Protein AF-A0A8S2J9G4-F1 (afdb_monomer_lite)

Foldseek 3Di:
DDPPPDDDDDPDDDDDDDDPPPDPDDPPPLVVLLVVLLVQLLVCLQVDPDQSVVSNVVSVVVRDPVNVVVHPDSVVSNVSSVVSNVVNVCPPPPPDPVSDDDDPCPPVVVVVVVVVVCPPVVVVVVVVVVVVVVVVVVVVVVPDPDDDDDDDDDDPDDDVVVVVVVVVVVVVVVVVVVLVVQVVPDDLPDWDWHWDDDPPDTDIDTDDSVVPDDPPDDDD

Radius of gyration: 31.49 Å; chains: 1; bounding box: 64×78×90 Å

Sequence (220 aa):
MICIIGFAFTKNAKIHKFDAKHHNHAPEASKPEALKACIQMKELAQISNDQPAQIISNVIATTSREIQPCLPRKDALGQKIKTAKRVCDEGVEPKTLDDFTLPDAYSWHRLREIGRAHVGIFTMIKQIQKEQNEVEVEIEKSIPGEQVQRSARKTKTENPEFKMLLLIALIDQLSIFFGALTSNMCRPNELSVKYTCRSNNLSAKWCRPSDCWPSERDPH

Organism: NCBI:txid1234261

Structure (mmCIF, N/CA/C/O backbone):
data_AF-A0A8S2J9G4-F1
#
_entry.id   AF-A0A8S2J9G4-F1
#
loop_
_atom_site.group_PDB
_atom_site.id
_atom_site.type_symbol
_atom_site.label_atom_id
_atom_site.label_alt_id
_atom_site.label_comp_id
_atom_site.label_asym_id
_atom_site.label_entity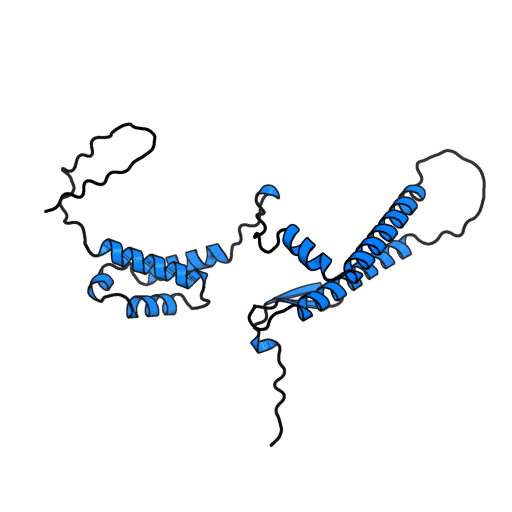_id
_atom_site.label_seq_id
_atom_site.pdbx_PDB_ins_code
_atom_site.Cartn_x
_atom_site.Cartn_y
_atom_site.Cartn_z
_atom_site.occupancy
_atom_site.B_iso_or_equiv
_atom_site.auth_seq_id
_atom_site.auth_comp_id
_atom_site.auth_asym_id
_atom_site.auth_atom_id
_atom_site.pdbx_PDB_model_num
ATOM 1 N N . MET A 1 1 ? 17.188 15.309 -33.942 1.00 37.62 1 MET A N 1
ATOM 2 C CA . MET A 1 1 ? 17.369 15.960 -32.628 1.00 37.62 1 MET A CA 1
ATOM 3 C C . MET A 1 1 ? 16.115 16.780 -32.368 1.00 37.62 1 MET A C 1
ATOM 5 O O . MET A 1 1 ? 15.986 17.886 -32.869 1.00 37.62 1 MET A O 1
ATOM 9 N N . ILE A 1 2 ? 15.115 16.147 -31.753 1.00 38.31 2 ILE A N 1
ATOM 10 C CA . ILE A 1 2 ? 13.803 16.746 -31.491 1.00 38.31 2 ILE A CA 1
ATOM 11 C C . ILE A 1 2 ? 13.910 17.437 -30.132 1.00 38.31 2 ILE A C 1
ATOM 13 O O . ILE A 1 2 ? 14.092 16.775 -29.113 1.00 38.31 2 ILE A O 1
ATOM 17 N N . CYS A 1 3 ? 13.867 18.770 -30.137 1.00 34.38 3 CYS A N 1
ATOM 18 C CA . CYS A 1 3 ? 13.762 19.577 -28.929 1.00 34.38 3 CYS A CA 1
ATOM 19 C C . CYS A 1 3 ? 12.395 19.320 -28.297 1.00 34.38 3 CYS A C 1
ATOM 21 O O . CYS A 1 3 ? 11.369 19.730 -28.837 1.00 34.38 3 CYS A O 1
ATOM 23 N N . ILE A 1 4 ? 12.377 18.640 -27.154 1.00 41.97 4 ILE A N 1
ATOM 24 C CA . ILE A 1 4 ? 11.171 18.537 -26.338 1.00 41.97 4 ILE A CA 1
ATOM 25 C C . ILE A 1 4 ? 10.944 19.918 -25.715 1.00 41.97 4 ILE A C 1
ATOM 27 O O . ILE A 1 4 ? 11.605 20.301 -24.752 1.00 41.97 4 ILE A O 1
ATOM 31 N N . ILE A 1 5 ? 10.024 20.684 -26.300 1.00 44.28 5 ILE A N 1
ATOM 32 C CA . ILE A 1 5 ? 9.467 21.894 -25.694 1.00 44.28 5 ILE A CA 1
ATOM 33 C C . ILE A 1 5 ? 8.532 21.417 -24.577 1.00 44.28 5 ILE A C 1
ATOM 35 O O . ILE A 1 5 ? 7.369 21.097 -24.813 1.00 44.28 5 ILE A O 1
ATOM 39 N N . GLY A 1 6 ? 9.057 21.290 -23.360 1.00 43.56 6 GLY A N 1
ATOM 40 C CA . GLY A 1 6 ? 8.251 20.967 -22.186 1.00 43.56 6 GLY A CA 1
ATOM 41 C C . GLY A 1 6 ? 7.381 22.160 -21.796 1.00 43.56 6 GLY A C 1
ATOM 42 O O . GLY A 1 6 ? 7.848 23.067 -21.114 1.00 43.56 6 GLY A O 1
ATOM 43 N N . PHE A 1 7 ? 6.119 22.174 -22.224 1.00 41.66 7 PHE A N 1
ATOM 44 C CA . PHE A 1 7 ? 5.125 23.122 -21.722 1.00 41.66 7 PHE A CA 1
ATOM 45 C C . PHE A 1 7 ? 4.685 22.705 -20.314 1.00 41.66 7 PHE A C 1
ATOM 47 O O . PHE A 1 7 ? 3.946 21.739 -20.147 1.00 41.66 7 PHE A O 1
ATOM 54 N N . ALA A 1 8 ? 5.107 23.454 -19.296 1.00 44.38 8 ALA A N 1
ATOM 55 C CA . ALA A 1 8 ? 4.513 23.391 -17.966 1.00 44.38 8 ALA A CA 1
ATOM 56 C C . ALA A 1 8 ? 3.468 24.511 -17.841 1.00 44.38 8 ALA A C 1
ATOM 58 O O . ALA A 1 8 ? 3.815 25.684 -17.714 1.00 44.38 8 ALA A O 1
ATOM 59 N N . PHE A 1 9 ? 2.181 24.158 -17.896 1.00 40.94 9 PHE A N 1
ATOM 60 C CA . PHE A 1 9 ? 1.093 25.089 -17.593 1.00 40.94 9 PHE A CA 1
ATOM 61 C C . PHE A 1 9 ? 0.956 25.232 -16.073 1.00 40.94 9 PHE A C 1
ATOM 63 O O . PHE A 1 9 ? 0.285 24.439 -15.416 1.00 40.94 9 PHE A O 1
ATOM 70 N N . THR A 1 10 ? 1.581 26.258 -15.500 1.00 44.78 10 THR A N 1
ATOM 71 C CA . THR A 1 10 ? 1.242 26.741 -14.158 1.00 44.78 10 THR A CA 1
ATOM 72 C C . THR A 1 10 ? 0.196 27.847 -14.297 1.00 44.78 10 THR A C 1
ATOM 74 O O . THR A 1 10 ? 0.340 28.766 -15.099 1.00 44.78 10 THR A O 1
ATOM 77 N N . LYS A 1 11 ? -0.904 27.757 -13.538 1.00 55.66 11 LYS A N 1
ATOM 78 C CA . LYS A 1 11 ? -2.081 28.645 -13.653 1.00 55.66 11 LYS A CA 1
ATOM 79 C C . LYS A 1 11 ? -1.842 30.123 -13.272 1.00 55.66 11 LYS A C 1
ATOM 81 O O . LYS A 1 11 ? -2.807 30.866 -13.192 1.00 55.66 11 LYS A O 1
ATOM 86 N N . ASN A 1 12 ? -0.603 30.580 -13.082 1.00 54.31 12 ASN A N 1
ATOM 87 C CA . ASN A 1 12 ? -0.284 31.988 -12.820 1.00 54.31 12 ASN A CA 1
ATOM 88 C C . ASN A 1 12 ? 0.971 32.399 -13.607 1.00 54.31 12 ASN A C 1
ATOM 90 O O . ASN A 1 12 ? 2.102 32.092 -13.233 1.00 54.31 12 ASN A O 1
ATOM 94 N N . ALA A 1 13 ? 0.742 33.056 -14.743 1.00 56.31 13 ALA A N 1
ATOM 95 C CA . ALA A 1 13 ? 1.723 33.314 -15.787 1.00 56.31 13 ALA A CA 1
ATOM 96 C C . ALA A 1 13 ? 2.764 34.387 -15.408 1.00 56.31 13 ALA A C 1
ATOM 98 O O . ALA A 1 13 ? 2.512 35.588 -15.486 1.00 56.31 13 ALA A O 1
ATOM 99 N N . LYS A 1 14 ? 3.989 33.938 -15.124 1.00 57.38 14 LYS A N 1
ATOM 100 C CA . LYS A 1 14 ? 5.223 34.643 -15.502 1.00 57.38 14 LYS A CA 1
ATOM 101 C C . LYS A 1 14 ? 6.040 33.686 -16.360 1.00 57.38 14 LYS A C 1
ATOM 103 O O . LYS A 1 14 ? 6.579 32.701 -15.865 1.00 57.38 14 LYS A O 1
ATOM 108 N N . ILE A 1 15 ? 6.084 33.953 -17.663 1.00 62.00 15 ILE A N 1
ATOM 109 C CA . ILE A 1 15 ? 6.829 33.147 -18.633 1.00 62.00 15 ILE A CA 1
ATOM 110 C C . ILE A 1 15 ? 8.321 33.405 -18.402 1.00 62.00 15 ILE A C 1
ATOM 112 O O . ILE A 1 15 ? 8.876 34.393 -18.882 1.00 62.00 15 ILE A O 1
ATOM 116 N N . HIS A 1 16 ? 8.974 32.528 -17.644 1.00 55.28 16 HIS A N 1
ATOM 117 C CA . HIS A 1 16 ? 10.430 32.482 -17.599 1.00 55.28 16 HIS A CA 1
ATOM 118 C C . HIS A 1 16 ? 10.933 31.866 -18.905 1.00 55.28 16 HIS A C 1
ATOM 120 O O . HIS A 1 16 ? 10.621 30.720 -19.226 1.00 55.28 16 HIS A O 1
ATOM 126 N N . LYS A 1 17 ? 11.706 32.638 -19.676 1.00 61.81 17 LYS A N 1
ATOM 127 C CA . LYS A 1 17 ? 12.425 32.119 -20.842 1.00 61.81 17 LYS A CA 1
ATOM 128 C C . LYS A 1 17 ? 13.430 31.075 -20.355 1.00 61.81 17 LYS A C 1
ATOM 130 O O . LYS A 1 17 ? 14.331 31.397 -19.586 1.00 61.81 17 LYS A O 1
ATOM 135 N N . PHE A 1 18 ? 13.237 29.832 -20.776 1.00 58.28 18 PHE A N 1
ATOM 136 C CA . PHE A 1 18 ? 14.128 28.722 -20.468 1.00 58.28 18 PHE A CA 1
ATOM 137 C C . PHE A 1 18 ? 15.354 28.791 -21.386 1.00 58.28 18 PHE A C 1
ATOM 139 O O . PHE A 1 18 ? 15.219 28.731 -22.609 1.00 58.28 18 PHE A O 1
ATOM 146 N N . ASP A 1 19 ? 16.542 28.963 -20.807 1.00 63.56 19 ASP A N 1
ATOM 147 C CA . ASP A 1 19 ? 17.794 29.078 -21.554 1.00 63.56 19 ASP A CA 1
ATOM 148 C C . ASP A 1 19 ? 18.375 27.678 -21.818 1.00 63.56 19 ASP A C 1
ATOM 150 O O . ASP A 1 19 ? 19.033 27.071 -20.975 1.00 63.56 19 ASP A O 1
ATOM 154 N N . ALA A 1 20 ? 18.089 27.129 -23.001 1.00 57.53 20 ALA A N 1
ATOM 155 C CA . ALA A 1 20 ? 18.446 25.761 -23.392 1.00 57.53 20 ALA A CA 1
ATOM 156 C C . ALA A 1 20 ? 19.947 25.554 -23.700 1.00 57.53 20 ALA A C 1
ATOM 158 O O . ALA A 1 20 ? 20.349 24.460 -24.095 1.00 57.53 20 ALA A O 1
ATOM 159 N N . LYS A 1 21 ? 20.795 26.578 -23.532 1.00 63.81 21 LYS A N 1
ATOM 160 C CA . LYS A 1 21 ? 22.216 26.539 -23.926 1.00 63.81 21 LYS A CA 1
ATOM 161 C C . LYS A 1 21 ? 23.119 25.641 -23.067 1.00 63.81 21 LYS A C 1
ATOM 163 O O . LYS A 1 21 ? 24.262 25.426 -23.449 1.00 63.81 21 LYS A O 1
ATOM 168 N N . HIS A 1 22 ? 22.636 25.099 -21.946 1.00 57.53 22 HIS A N 1
ATOM 169 C CA . HIS A 1 22 ? 23.477 24.391 -20.965 1.00 57.53 22 HIS A CA 1
ATOM 170 C C . HIS A 1 22 ? 23.213 22.880 -20.831 1.00 57.53 22 HIS A C 1
ATOM 172 O O . HIS A 1 22 ? 23.696 22.254 -19.887 1.00 57.53 22 HIS A O 1
ATOM 178 N N . HIS A 1 23 ? 22.494 22.250 -21.764 1.00 55.12 23 HIS A N 1
ATOM 179 C CA . HIS A 1 23 ? 22.235 20.806 -21.706 1.00 55.12 23 HIS A CA 1
ATOM 180 C C . HIS A 1 23 ? 22.870 20.079 -22.894 1.00 55.12 23 HIS A C 1
ATOM 182 O O . HIS A 1 23 ? 22.234 19.839 -23.913 1.00 55.12 23 HIS A O 1
ATOM 188 N N . ASN A 1 24 ? 24.147 19.717 -22.747 1.00 65.75 24 ASN A N 1
ATOM 189 C CA . ASN A 1 24 ? 24.946 19.042 -23.778 1.00 65.75 24 ASN A CA 1
ATOM 190 C C . ASN A 1 24 ? 24.877 17.502 -23.692 1.00 65.75 24 ASN A C 1
ATOM 192 O O . ASN A 1 24 ? 25.824 16.804 -24.050 1.00 65.75 24 ASN A O 1
ATOM 196 N N . HIS A 1 25 ? 23.768 16.958 -23.188 1.00 63.53 25 HIS A N 1
ATOM 197 C CA . HIS A 1 25 ? 23.566 15.514 -23.089 1.00 63.53 25 HIS A CA 1
ATOM 198 C C . HIS A 1 25 ? 22.242 15.129 -23.742 1.00 63.53 25 HIS A C 1
ATOM 200 O O . HIS A 1 25 ? 21.215 15.770 -23.518 1.00 63.53 25 HIS A O 1
ATOM 206 N N . ALA A 1 26 ? 22.281 14.085 -24.572 1.00 67.31 26 ALA A N 1
ATOM 207 C CA . ALA A 1 26 ? 21.089 13.529 -25.190 1.00 67.31 26 ALA A CA 1
ATOM 208 C C . ALA A 1 26 ? 20.097 13.074 -24.101 1.00 67.31 26 ALA A C 1
ATOM 210 O O . ALA A 1 26 ? 20.530 12.548 -23.071 1.00 67.31 26 ALA A O 1
ATOM 211 N N . PRO A 1 27 ? 18.780 13.263 -24.301 1.00 70.50 27 PRO A N 1
ATOM 212 C CA . PRO A 1 27 ? 17.784 12.734 -23.383 1.00 70.50 27 PRO A CA 1
ATOM 213 C C . PRO A 1 27 ? 17.953 11.215 -23.295 1.00 70.50 27 PRO A C 1
ATOM 215 O O . PRO A 1 27 ? 17.843 10.508 -24.293 1.00 70.50 27 PRO A O 1
ATOM 218 N N . GLU A 1 28 ? 18.265 10.721 -22.098 1.00 81.69 28 GLU A N 1
ATOM 219 C CA . GLU A 1 28 ? 18.376 9.288 -21.834 1.00 81.69 28 GLU A CA 1
ATOM 220 C C . GLU A 1 28 ? 16.997 8.648 -22.016 1.00 81.69 28 GLU A C 1
ATOM 222 O O . GLU A 1 28 ? 16.124 8.773 -21.153 1.00 81.69 28 GLU A O 1
ATOM 227 N N . ALA A 1 29 ? 16.806 7.983 -23.156 1.00 85.56 29 ALA A N 1
ATOM 228 C CA . ALA A 1 29 ? 15.542 7.368 -23.549 1.00 85.56 29 ALA A CA 1
ATOM 229 C C . ALA A 1 29 ? 15.030 6.326 -22.540 1.00 85.56 29 ALA A C 1
ATOM 231 O O . ALA A 1 29 ? 13.834 6.098 -22.496 1.00 85.56 29 ALA A O 1
ATOM 232 N N . SER A 1 30 ? 15.917 5.768 -21.708 1.00 89.94 30 SER A N 1
ATOM 233 C CA . SER A 1 30 ? 15.647 4.726 -20.709 1.00 89.94 30 SER A CA 1
ATOM 234 C C . SER A 1 30 ? 15.146 5.235 -19.347 1.00 89.94 30 SER A C 1
ATOM 236 O O . SER A 1 30 ? 14.711 4.449 -18.497 1.00 89.94 30 SER A O 1
ATOM 238 N N . LYS A 1 31 ? 15.228 6.549 -19.085 1.00 90.06 31 LYS A N 1
ATOM 239 C CA . LYS A 1 31 ? 14.760 7.158 -17.825 1.00 90.06 31 LYS A CA 1
ATOM 240 C C . LYS A 1 31 ? 13.275 6.908 -17.522 1.00 90.06 31 LYS A C 1
ATOM 242 O O . LYS A 1 31 ? 12.983 6.558 -16.373 1.00 90.06 31 LYS A O 1
ATOM 247 N N . PRO A 1 32 ? 12.324 7.095 -18.462 1.00 93.25 32 PRO A N 1
ATOM 248 C CA . PRO A 1 32 ? 10.911 6.873 -18.171 1.00 93.25 32 PRO A CA 1
ATOM 249 C C . PRO A 1 32 ? 10.611 5.412 -17.821 1.00 93.25 32 PRO A C 1
ATOM 251 O O . PRO A 1 32 ? 9.846 5.172 -16.883 1.00 93.25 32 PRO A O 1
ATOM 254 N N . GLU A 1 33 ? 11.229 4.430 -18.485 1.00 94.88 33 GLU A N 1
ATOM 255 C CA . GLU A 1 33 ? 10.986 3.031 -18.128 1.00 94.88 33 GLU A CA 1
ATOM 256 C C . GLU A 1 33 ? 11.645 2.642 -16.798 1.00 94.88 33 GLU A C 1
ATOM 258 O O . GLU A 1 33 ? 11.036 1.918 -16.007 1.00 94.88 33 GLU A O 1
ATOM 263 N N . ALA A 1 34 ? 12.837 3.167 -16.489 1.00 95.69 34 ALA A N 1
ATOM 264 C CA . ALA A 1 34 ? 13.468 2.965 -15.181 1.00 95.69 34 ALA A CA 1
ATOM 265 C C . ALA A 1 34 ? 12.602 3.530 -14.039 1.00 95.69 34 ALA A C 1
ATOM 267 O O . ALA A 1 34 ? 12.459 2.910 -12.977 1.00 95.69 34 ALA A O 1
ATOM 268 N N . LEU A 1 35 ? 11.976 4.691 -14.263 1.00 95.69 35 LEU A N 1
ATOM 269 C CA . LEU A 1 35 ? 11.026 5.277 -13.323 1.00 95.69 35 LEU A CA 1
ATOM 270 C C . LEU A 1 35 ? 9.770 4.410 -13.178 1.00 95.69 35 LEU A C 1
ATOM 272 O O . LEU A 1 35 ? 9.335 4.169 -12.051 1.00 95.69 35 LEU A O 1
ATOM 276 N N . LYS A 1 36 ? 9.223 3.898 -14.287 1.00 97.06 36 LYS A N 1
ATOM 277 C CA . LYS A 1 36 ? 8.068 2.988 -14.277 1.00 97.06 36 LYS A CA 1
ATOM 278 C C . LYS A 1 36 ? 8.347 1.733 -13.444 1.00 97.06 36 LYS A C 1
ATOM 280 O O . LYS A 1 36 ? 7.527 1.379 -12.601 1.00 97.06 36 LYS A O 1
ATOM 285 N N . ALA A 1 37 ? 9.523 1.124 -13.593 1.00 97.81 37 ALA A N 1
ATOM 286 C CA . ALA A 1 37 ? 9.937 -0.016 -12.772 1.00 97.81 37 ALA A CA 1
ATOM 287 C C . ALA A 1 37 ? 10.035 0.350 -11.276 1.00 97.81 37 ALA A C 1
ATOM 289 O O . ALA A 1 37 ? 9.589 -0.408 -10.415 1.00 97.81 37 ALA A O 1
ATOM 290 N N . CYS A 1 38 ? 10.554 1.539 -10.943 1.00 97.31 38 CYS A N 1
ATOM 291 C CA . CYS A 1 38 ? 10.592 2.016 -9.556 1.00 97.31 38 CYS A CA 1
ATOM 292 C C . CYS A 1 38 ? 9.191 2.229 -8.959 1.00 97.31 38 CYS A C 1
ATOM 294 O O . CYS A 1 38 ? 9.001 1.985 -7.767 1.00 97.31 38 CYS A O 1
ATOM 296 N N . ILE A 1 39 ? 8.231 2.711 -9.754 1.00 97.12 39 ILE A N 1
ATOM 297 C CA . ILE A 1 39 ? 6.834 2.884 -9.328 1.00 97.12 39 ILE A CA 1
ATOM 298 C C . ILE A 1 39 ? 6.204 1.515 -9.060 1.00 97.12 39 ILE A C 1
ATOM 300 O O . ILE A 1 39 ? 5.679 1.305 -7.971 1.00 97.12 39 ILE A O 1
ATOM 304 N N . GLN A 1 40 ? 6.378 0.555 -9.972 1.00 97.75 40 GLN A N 1
ATOM 305 C CA . GLN A 1 40 ? 5.880 -0.814 -9.793 1.00 97.75 40 GLN A CA 1
ATOM 306 C C . GLN A 1 40 ? 6.433 -1.479 -8.526 1.00 97.75 40 GLN A C 1
ATOM 308 O O . GLN A 1 40 ? 5.687 -2.115 -7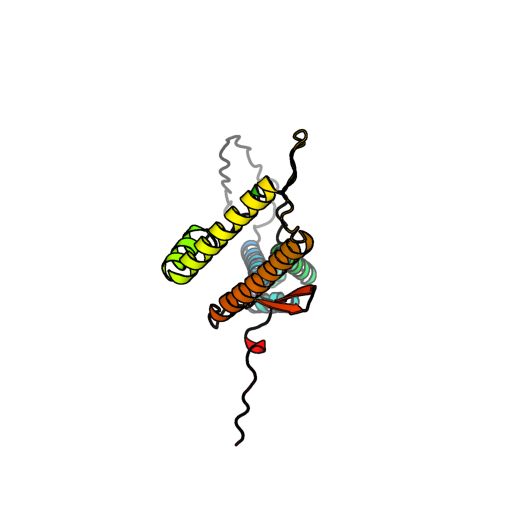.788 1.00 97.75 40 GLN A O 1
ATOM 313 N N . MET A 1 41 ? 7.722 -1.293 -8.212 1.00 97.94 41 MET A N 1
ATOM 314 C CA . MET A 1 41 ? 8.294 -1.798 -6.954 1.00 97.94 41 MET A CA 1
ATOM 315 C C . MET A 1 41 ? 7.603 -1.209 -5.716 1.00 97.94 41 MET A C 1
ATOM 317 O O . MET A 1 41 ? 7.447 -1.914 -4.722 1.00 97.94 41 MET A O 1
ATOM 321 N N . LYS A 1 42 ? 7.199 0.069 -5.752 1.00 96.94 42 LYS A N 1
ATOM 322 C CA . LYS A 1 42 ? 6.475 0.711 -4.643 1.00 96.94 42 LYS A CA 1
ATOM 323 C C . LYS A 1 42 ? 5.046 0.195 -4.530 1.00 96.94 42 LYS A C 1
ATOM 325 O O . LYS A 1 42 ? 4.621 -0.108 -3.424 1.00 96.94 42 LYS A O 1
ATOM 330 N N . GLU A 1 43 ? 4.340 0.064 -5.647 1.00 96.00 43 GLU A N 1
ATOM 331 C CA . GLU A 1 43 ? 2.976 -0.479 -5.676 1.00 96.00 43 GLU A CA 1
ATOM 332 C C . GLU A 1 43 ? 2.952 -1.909 -5.124 1.00 96.00 43 GLU A C 1
ATOM 334 O O . GLU A 1 43 ? 2.189 -2.206 -4.207 1.00 96.00 43 GLU A O 1
ATOM 339 N N . LEU A 1 44 ? 3.869 -2.768 -5.589 1.00 96.50 44 LEU A N 1
ATOM 340 C CA . LEU A 1 44 ? 4.032 -4.125 -5.061 1.00 96.50 44 LEU A CA 1
ATOM 341 C C . LEU A 1 44 ? 4.360 -4.128 -3.566 1.00 96.50 44 LEU A C 1
ATOM 343 O O . LEU A 1 44 ? 3.872 -4.986 -2.837 1.00 96.50 44 LEU A O 1
ATOM 347 N N . ALA A 1 45 ? 5.166 -3.180 -3.089 1.00 96.06 45 ALA A N 1
ATOM 348 C CA . ALA A 1 45 ? 5.499 -3.074 -1.673 1.00 96.06 45 ALA A CA 1
ATOM 349 C C . ALA A 1 45 ? 4.289 -2.744 -0.792 1.00 96.06 45 ALA A C 1
ATOM 351 O O . ALA A 1 45 ? 4.239 -3.206 0.343 1.00 96.06 45 ALA A O 1
ATOM 352 N N . GLN A 1 46 ? 3.339 -1.961 -1.303 1.00 93.81 46 GLN A N 1
ATOM 353 C CA . GLN A 1 46 ? 2.133 -1.575 -0.566 1.00 93.81 46 GLN A CA 1
ATOM 354 C C . GLN A 1 46 ? 1.108 -2.709 -0.489 1.00 93.81 46 GLN A C 1
ATOM 356 O O . GLN A 1 46 ? 0.399 -2.824 0.504 1.00 93.81 46 GLN A O 1
ATOM 361 N N . ILE A 1 47 ? 1.030 -3.550 -1.525 1.00 92.75 47 ILE A N 1
ATOM 362 C CA . ILE A 1 47 ? 0.034 -4.631 -1.594 1.00 92.75 47 ILE A CA 1
ATOM 363 C C . ILE A 1 47 ? 0.558 -5.983 -1.097 1.00 92.75 47 ILE A C 1
ATOM 365 O O . ILE A 1 47 ? -0.226 -6.818 -0.652 1.00 92.75 47 ILE A O 1
ATOM 369 N N . SER A 1 48 ? 1.867 -6.235 -1.200 1.00 94.44 48 SER A N 1
ATOM 370 C CA . SER A 1 48 ? 2.464 -7.538 -0.890 1.00 94.44 48 SER A CA 1
ATOM 371 C C . SER A 1 48 ? 3.234 -7.532 0.430 1.00 94.44 48 SER A C 1
ATOM 373 O O . SER A 1 48 ? 3.879 -6.560 0.828 1.00 94.44 48 SER A O 1
ATOM 375 N N . ASN A 1 49 ? 3.242 -8.689 1.090 1.00 93.12 49 ASN A N 1
ATOM 376 C CA . ASN A 1 49 ? 4.053 -8.925 2.283 1.00 93.12 49 ASN A CA 1
ATOM 377 C C . ASN A 1 49 ? 5.478 -9.406 1.965 1.00 93.12 49 ASN A C 1
ATOM 379 O O . ASN A 1 49 ? 6.227 -9.748 2.881 1.00 93.12 49 ASN A O 1
ATOM 383 N N . ASP A 1 50 ? 5.875 -9.390 0.695 1.00 97.00 50 ASP A N 1
ATOM 384 C CA . ASP A 1 50 ? 7.166 -9.899 0.248 1.00 97.00 50 ASP A CA 1
ATOM 385 C C . ASP A 1 50 ? 8.333 -9.077 0.810 1.00 97.00 50 ASP A C 1
ATOM 387 O O . ASP A 1 50 ? 8.221 -7.883 1.142 1.00 97.00 50 ASP A O 1
ATOM 391 N N . GLN A 1 51 ? 9.490 -9.733 0.925 1.00 96.69 51 GLN A N 1
ATOM 392 C CA . GLN A 1 51 ? 10.723 -9.064 1.325 1.00 96.69 51 GLN A CA 1
ATOM 393 C C . GLN A 1 51 ? 11.210 -8.140 0.197 1.00 96.69 51 GLN A C 1
ATOM 395 O O . GLN A 1 51 ? 11.090 -8.496 -0.976 1.00 96.69 51 GLN A O 1
ATOM 400 N N . PRO A 1 52 ? 11.852 -6.992 0.500 1.00 97.88 52 PRO A N 1
ATOM 401 C CA . PRO A 1 52 ? 12.319 -6.063 -0.532 1.00 97.88 52 PRO A CA 1
ATOM 402 C C . PRO A 1 52 ? 13.192 -6.720 -1.609 1.00 97.88 52 PRO A C 1
ATOM 404 O O . PRO A 1 52 ? 13.086 -6.378 -2.781 1.00 97.88 52 PRO A O 1
ATOM 407 N N . ALA A 1 53 ? 14.017 -7.702 -1.231 1.00 97.88 53 ALA A N 1
ATOM 408 C CA . ALA A 1 53 ? 14.840 -8.456 -2.174 1.00 97.88 53 ALA A CA 1
ATOM 409 C C . ALA A 1 53 ? 14.007 -9.262 -3.191 1.00 97.88 53 ALA A C 1
ATOM 411 O O . ALA A 1 53 ? 14.378 -9.312 -4.363 1.00 97.88 53 ALA A O 1
ATOM 412 N N . GLN A 1 54 ? 12.880 -9.846 -2.766 1.00 98.06 54 GLN A N 1
ATOM 413 C CA . GLN A 1 54 ? 11.967 -10.596 -3.637 1.00 98.06 54 GLN A CA 1
ATOM 414 C C . GLN A 1 54 ? 11.251 -9.655 -4.608 1.00 98.06 54 GLN A C 1
ATOM 416 O O . GLN A 1 54 ? 11.264 -9.905 -5.808 1.00 98.06 54 GLN A O 1
ATOM 421 N N . ILE A 1 55 ? 10.735 -8.523 -4.117 1.00 98.31 55 ILE A N 1
ATOM 422 C CA . ILE A 1 55 ? 10.083 -7.502 -4.955 1.00 98.31 55 ILE A CA 1
ATOM 423 C C . ILE A 1 55 ? 11.052 -6.984 -6.028 1.00 98.31 55 ILE A C 1
ATOM 425 O O . ILE A 1 55 ? 10.705 -6.930 -7.208 1.00 98.31 55 ILE A O 1
ATOM 429 N N . ILE A 1 56 ? 12.292 -6.658 -5.640 1.00 98.25 56 ILE A N 1
ATOM 430 C CA . ILE A 1 56 ? 13.337 -6.220 -6.578 1.00 98.25 56 ILE A CA 1
ATOM 431 C C . ILE A 1 56 ? 13.621 -7.311 -7.613 1.00 98.25 56 ILE A C 1
ATOM 433 O O . ILE A 1 56 ? 13.691 -7.012 -8.802 1.00 98.25 56 ILE A O 1
ATOM 437 N N . SER A 1 57 ? 13.781 -8.563 -7.177 1.00 98.06 57 SER A N 1
ATOM 438 C CA . SER A 1 57 ? 14.056 -9.688 -8.074 1.00 98.06 57 SER A CA 1
ATOM 439 C C . SER A 1 57 ? 12.930 -9.894 -9.089 1.00 98.06 57 SER A C 1
ATOM 441 O O . SER A 1 57 ? 13.208 -10.043 -10.277 1.00 98.06 57 SER A O 1
ATOM 443 N N . ASN A 1 58 ? 11.675 -9.840 -8.640 1.00 98.00 58 ASN A N 1
ATOM 444 C CA . ASN A 1 58 ? 10.499 -10.026 -9.486 1.00 98.00 58 ASN A CA 1
ATOM 445 C C . ASN A 1 58 ? 10.397 -8.925 -10.547 1.00 98.00 58 ASN A C 1
ATOM 447 O O . ASN A 1 58 ? 10.274 -9.227 -11.732 1.00 98.00 58 ASN A O 1
ATOM 451 N N . VAL A 1 59 ? 10.529 -7.655 -10.149 1.00 98.06 59 VAL A N 1
ATOM 452 C CA . VAL A 1 59 ? 10.445 -6.535 -11.099 1.00 98.06 59 VAL A CA 1
ATOM 453 C C . VAL A 1 59 ? 11.635 -6.523 -12.060 1.00 98.06 59 VAL A C 1
ATOM 455 O O . VAL A 1 59 ? 11.452 -6.264 -13.248 1.00 98.06 59 VAL A O 1
ATOM 458 N N . ILE A 1 60 ? 12.852 -6.837 -11.601 1.00 97.44 60 ILE A N 1
ATOM 459 C CA . ILE A 1 60 ? 14.025 -6.934 -12.489 1.00 97.44 60 ILE A CA 1
ATOM 460 C C . ILE A 1 60 ? 13.847 -8.064 -13.510 1.00 97.44 60 ILE A C 1
ATOM 462 O O . ILE A 1 60 ? 14.206 -7.874 -14.671 1.00 97.44 60 ILE A O 1
ATOM 466 N N . ALA A 1 61 ? 13.269 -9.203 -13.114 1.00 97.56 61 ALA A N 1
ATOM 467 C CA . ALA A 1 61 ? 13.012 -10.325 -14.018 1.00 97.56 61 ALA A CA 1
ATOM 468 C C . ALA A 1 61 ? 12.033 -9.965 -15.149 1.00 97.56 61 ALA A C 1
ATOM 470 O O . ALA A 1 61 ? 12.167 -10.483 -16.256 1.00 97.56 61 ALA A O 1
ATOM 471 N N . THR A 1 62 ? 11.087 -9.055 -14.898 1.00 97.25 62 THR A N 1
ATOM 472 C CA . THR A 1 62 ? 10.123 -8.576 -15.904 1.00 97.25 62 THR A CA 1
ATOM 473 C C . THR A 1 62 ? 10.574 -7.310 -16.640 1.00 97.25 62 THR A C 1
ATOM 475 O O . THR A 1 62 ? 9.967 -6.932 -17.639 1.00 97.25 62 THR A O 1
ATOM 478 N N . THR A 1 63 ? 11.613 -6.624 -16.158 1.00 96.50 63 THR A N 1
ATOM 479 C CA . THR A 1 63 ? 12.125 -5.383 -16.760 1.00 96.50 63 THR A CA 1
ATOM 480 C C . THR A 1 63 ? 13.094 -5.698 -17.903 1.00 96.50 63 THR A C 1
ATOM 482 O O . THR A 1 63 ? 13.974 -6.549 -17.758 1.00 96.50 63 THR A O 1
ATOM 485 N N . SER A 1 64 ? 12.983 -4.978 -19.030 1.00 96.50 64 SER A N 1
ATOM 486 C CA . SER A 1 64 ? 13.890 -5.149 -20.180 1.00 96.50 64 SER A CA 1
ATOM 487 C C . SER A 1 64 ? 15.360 -4.988 -19.776 1.00 96.50 64 SER A C 1
ATOM 489 O O . SER A 1 64 ? 15.713 -4.089 -19.008 1.00 96.50 64 SER A O 1
ATOM 491 N N . ARG A 1 65 ? 16.231 -5.841 -20.335 1.00 96.00 65 ARG A N 1
ATOM 492 C CA . ARG A 1 65 ? 17.679 -5.858 -20.054 1.00 96.00 65 ARG A CA 1
ATOM 493 C C . ARG A 1 65 ? 18.362 -4.522 -20.352 1.00 96.00 65 ARG A C 1
ATOM 495 O O . ARG A 1 65 ? 19.333 -4.189 -19.686 1.00 96.00 65 ARG A O 1
ATOM 502 N N . GLU A 1 66 ? 17.832 -3.753 -21.296 1.00 95.56 66 GLU A N 1
ATOM 503 C CA . GLU A 1 66 ? 18.363 -2.444 -21.701 1.00 95.56 66 GLU A CA 1
ATOM 504 C C . GLU A 1 66 ? 18.192 -1.368 -20.618 1.00 95.56 66 GLU A C 1
ATOM 506 O O . GLU A 1 66 ? 18.976 -0.427 -20.545 1.00 95.56 66 GLU A O 1
ATOM 511 N N . ILE A 1 67 ? 17.197 -1.528 -19.741 1.00 95.31 67 ILE A N 1
ATOM 512 C CA . ILE A 1 67 ? 16.862 -0.557 -18.690 1.00 95.31 67 ILE A CA 1
ATOM 513 C C . ILE A 1 67 ? 17.585 -0.890 -17.381 1.00 95.31 67 ILE A C 1
ATOM 515 O O . ILE A 1 67 ? 17.814 -0.008 -16.556 1.00 95.31 67 ILE A O 1
ATOM 519 N N . GLN A 1 68 ? 17.963 -2.155 -17.167 1.00 94.31 68 GLN A N 1
ATOM 520 C CA . GLN A 1 68 ? 18.574 -2.606 -15.912 1.00 94.31 68 GLN A CA 1
ATOM 521 C C . GLN A 1 68 ? 19.821 -1.798 -15.496 1.00 94.31 68 GLN A C 1
ATOM 523 O O . GLN A 1 68 ? 19.926 -1.490 -14.308 1.00 94.31 68 GLN A O 1
ATOM 528 N N . PRO A 1 69 ? 20.724 -1.378 -16.411 1.00 96.06 69 PRO A N 1
ATOM 529 C CA . PRO A 1 69 ? 21.851 -0.507 -16.064 1.00 96.06 69 PRO A CA 1
ATOM 530 C C . PRO A 1 69 ? 21.437 0.891 -15.583 1.00 96.06 69 PRO A C 1
ATOM 532 O O . PRO A 1 69 ? 22.200 1.551 -14.883 1.00 96.06 69 PRO A O 1
ATOM 535 N N . CYS A 1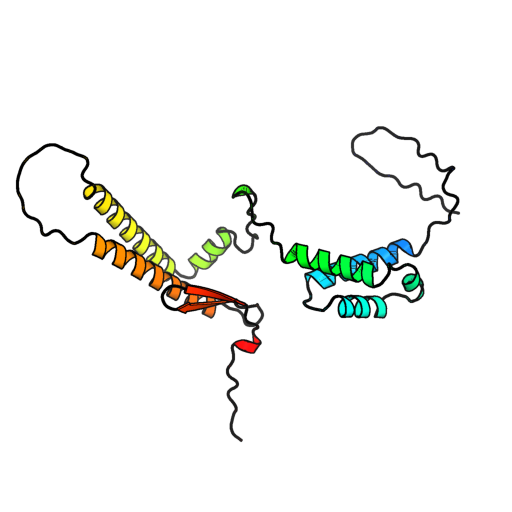 70 ? 20.240 1.347 -15.956 1.00 95.25 70 CYS A N 1
ATOM 536 C CA . CYS A 1 70 ? 19.692 2.653 -15.590 1.00 95.25 70 CYS A CA 1
ATOM 537 C C . CYS A 1 70 ? 18.921 2.621 -14.262 1.00 95.25 70 CYS A C 1
ATOM 539 O O . CYS A 1 70 ? 18.511 3.671 -13.761 1.00 95.25 70 CYS A O 1
ATOM 541 N N . LEU A 1 71 ? 18.706 1.436 -13.678 1.00 96.00 71 LEU A N 1
ATOM 542 C CA . LEU A 1 71 ? 18.076 1.319 -12.370 1.00 96.00 71 LEU A CA 1
ATOM 543 C C . LEU A 1 71 ? 19.037 1.764 -11.255 1.00 96.00 71 LEU A C 1
ATOM 545 O O . LEU A 1 71 ? 20.246 1.534 -11.331 1.00 96.00 71 LEU A O 1
ATOM 549 N N . PRO A 1 72 ? 18.513 2.355 -10.166 1.00 96.12 72 PRO A N 1
ATOM 550 C CA . PRO A 1 72 ? 19.300 2.585 -8.964 1.00 96.12 72 PRO A CA 1
ATOM 551 C C . PRO A 1 72 ? 19.891 1.279 -8.423 1.00 96.12 72 PRO A C 1
ATOM 553 O O . PRO A 1 72 ? 19.368 0.186 -8.650 1.00 96.12 72 PRO A O 1
ATOM 556 N N . ARG A 1 73 ? 20.955 1.399 -7.627 1.00 97.38 73 ARG A N 1
ATOM 557 C CA . ARG A 1 73 ? 21.556 0.245 -6.952 1.00 97.38 73 ARG A CA 1
ATOM 558 C C . ARG A 1 73 ? 20.530 -0.483 -6.066 1.00 97.38 73 ARG A C 1
ATOM 560 O O . ARG A 1 73 ? 19.594 0.120 -5.533 1.00 97.38 73 ARG A O 1
ATOM 567 N N . LYS A 1 74 ? 20.709 -1.801 -5.916 1.00 96.38 74 LYS A N 1
ATOM 568 C CA . LYS A 1 74 ? 19.764 -2.693 -5.213 1.00 96.38 74 LYS A CA 1
ATOM 569 C C . LYS A 1 74 ? 19.497 -2.268 -3.763 1.00 96.38 74 LYS A C 1
ATOM 571 O O . LYS A 1 74 ? 18.375 -2.395 -3.286 1.00 96.38 74 LYS A O 1
ATOM 576 N N . ASP A 1 75 ? 20.502 -1.741 -3.075 1.00 96.56 75 ASP A N 1
ATOM 577 C CA . ASP A 1 75 ? 20.407 -1.175 -1.726 1.00 96.56 75 ASP A CA 1
ATOM 578 C C . ASP A 1 75 ? 19.507 0.071 -1.680 1.00 96.56 75 ASP A C 1
ATOM 580 O O . ASP A 1 75 ? 18.603 0.150 -0.843 1.00 96.56 75 ASP A O 1
ATOM 584 N N . ALA A 1 76 ? 19.682 1.000 -2.623 1.00 96.88 76 ALA A N 1
ATOM 585 C CA . ALA A 1 76 ? 18.846 2.194 -2.745 1.00 96.88 76 ALA A CA 1
ATOM 586 C C . ALA A 1 76 ? 17.384 1.840 -3.069 1.00 96.88 76 ALA A C 1
ATOM 588 O O . ALA A 1 76 ? 16.458 2.425 -2.501 1.00 96.88 76 ALA A O 1
ATOM 589 N N . LEU A 1 77 ? 17.164 0.854 -3.944 1.00 97.44 77 LEU A N 1
ATOM 590 C CA . LEU A 1 77 ? 15.829 0.313 -4.219 1.00 97.44 77 LEU A CA 1
ATOM 591 C C . LEU A 1 77 ? 15.214 -0.331 -2.973 1.00 97.44 77 LEU A C 1
ATOM 593 O O . LEU A 1 77 ? 14.060 -0.056 -2.644 1.00 97.44 77 LEU A O 1
ATOM 597 N N . GLY A 1 78 ? 15.998 -1.121 -2.236 1.00 97.50 78 GLY A N 1
ATOM 598 C CA . GLY A 1 78 ? 15.559 -1.753 -0.995 1.00 97.50 78 GLY A CA 1
ATOM 599 C C . GLY A 1 78 ? 15.116 -0.734 0.053 1.00 97.50 78 GLY A C 1
ATOM 600 O O . GLY A 1 78 ? 14.092 -0.940 0.703 1.00 97.50 78 GLY A O 1
ATOM 601 N N . GLN A 1 79 ? 15.831 0.388 0.181 1.00 96.81 79 GLN A N 1
ATOM 602 C CA . GLN A 1 79 ? 15.420 1.480 1.068 1.00 96.81 79 GLN A CA 1
ATOM 603 C C . GLN A 1 79 ? 14.121 2.143 0.606 1.00 96.81 79 GLN A C 1
ATOM 605 O O . GLN A 1 79 ? 13.213 2.304 1.416 1.00 96.81 79 GLN A O 1
ATOM 610 N N . LYS A 1 80 ? 13.970 2.443 -0.693 1.00 96.19 80 LYS A N 1
ATOM 611 C CA . LYS A 1 80 ? 12.717 3.008 -1.233 1.00 96.19 80 LYS A CA 1
ATOM 612 C C . LYS A 1 80 ? 11.507 2.112 -0.962 1.00 96.19 80 LYS A C 1
ATOM 614 O O . LYS A 1 80 ? 10.447 2.623 -0.611 1.00 96.19 80 LYS A O 1
ATOM 619 N N . ILE A 1 81 ? 11.672 0.798 -1.108 1.00 96.75 81 ILE A N 1
ATOM 620 C CA . ILE A 1 81 ? 10.631 -0.192 -0.809 1.00 96.75 81 ILE A CA 1
ATOM 621 C C . ILE A 1 81 ? 10.312 -0.193 0.687 1.00 96.75 81 ILE A C 1
ATOM 623 O O . ILE A 1 81 ? 9.149 -0.075 1.052 1.00 96.75 81 ILE A O 1
ATOM 627 N N . LYS A 1 82 ? 11.324 -0.255 1.564 1.00 95.25 82 LYS A N 1
ATOM 628 C CA . LYS A 1 82 ? 11.118 -0.199 3.023 1.00 95.25 82 LYS A CA 1
ATOM 629 C C . LYS A 1 82 ? 10.373 1.067 3.447 1.00 95.25 82 LYS A C 1
ATOM 631 O O . LYS A 1 82 ? 9.457 0.974 4.256 1.00 95.25 82 LYS A O 1
ATOM 636 N N . THR A 1 83 ? 10.728 2.225 2.888 1.00 93.69 83 THR A N 1
ATOM 637 C CA . THR A 1 83 ? 10.003 3.480 3.126 1.00 93.69 83 THR A CA 1
ATOM 638 C C . THR A 1 83 ? 8.556 3.385 2.652 1.00 93.69 83 THR A C 1
ATOM 640 O O . THR A 1 83 ? 7.662 3.770 3.392 1.00 93.69 83 THR A O 1
ATOM 643 N N . ALA A 1 84 ? 8.306 2.838 1.458 1.00 91.69 84 ALA A N 1
ATOM 644 C CA . ALA A 1 84 ? 6.949 2.683 0.936 1.00 91.69 84 ALA A CA 1
ATOM 645 C C . ALA A 1 84 ? 6.076 1.761 1.805 1.00 91.69 84 ALA A C 1
ATOM 647 O O . ALA A 1 84 ? 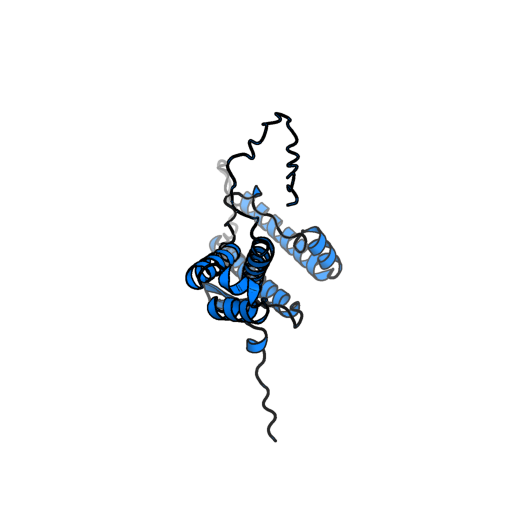4.907 2.074 1.998 1.00 91.69 84 ALA A O 1
ATOM 648 N N . LYS A 1 85 ? 6.644 0.684 2.372 1.00 90.38 85 LYS A N 1
ATOM 649 C CA . LYS A 1 85 ? 5.932 -0.196 3.318 1.00 90.38 85 LYS A CA 1
ATOM 650 C C . LYS A 1 85 ? 5.564 0.540 4.608 1.00 90.38 85 LYS A C 1
ATOM 652 O O . LYS A 1 85 ? 4.422 0.476 5.040 1.00 90.38 85 LYS A O 1
ATOM 657 N N . ARG A 1 86 ? 6.497 1.323 5.165 1.00 84.50 86 ARG A N 1
ATOM 658 C CA . ARG A 1 86 ? 6.248 2.106 6.389 1.00 84.50 86 ARG A CA 1
ATOM 659 C C . ARG A 1 86 ? 5.127 3.123 6.238 1.00 84.50 86 ARG A C 1
ATOM 661 O O . ARG A 1 86 ? 4.393 3.306 7.186 1.00 84.50 86 ARG A O 1
ATOM 668 N N . VAL A 1 87 ? 4.957 3.744 5.070 1.00 76.31 87 VAL A N 1
ATOM 669 C CA . VAL A 1 87 ? 3.859 4.706 4.844 1.00 76.31 87 VAL A CA 1
ATOM 670 C C . VAL A 1 87 ? 2.475 4.049 4.967 1.00 76.31 87 VAL A C 1
ATOM 672 O O . VAL A 1 87 ? 1.508 4.733 5.279 1.00 76.31 87 VAL A O 1
ATOM 675 N N . CYS A 1 88 ? 2.365 2.737 4.738 1.00 62.56 88 CYS A N 1
ATOM 676 C CA . CYS A 1 88 ? 1.126 1.993 4.970 1.00 62.56 88 CYS A CA 1
ATOM 677 C C . CYS A 1 88 ? 0.979 1.520 6.425 1.00 62.56 88 CYS A C 1
ATOM 679 O O . CYS A 1 88 ? -0.144 1.427 6.910 1.00 62.56 88 CYS A O 1
ATOM 681 N N . ASP A 1 89 ? 2.091 1.232 7.109 1.00 58.81 89 ASP A N 1
ATOM 682 C CA . ASP A 1 89 ? 2.089 0.739 8.494 1.00 58.81 89 ASP A CA 1
ATOM 683 C C . ASP A 1 89 ? 1.978 1.878 9.529 1.00 58.81 89 ASP A C 1
ATOM 685 O O . ASP A 1 89 ? 1.311 1.736 10.553 1.00 58.81 89 ASP A O 1
ATOM 689 N N . GLU A 1 90 ? 2.585 3.033 9.254 1.00 54.75 90 GLU A N 1
ATOM 690 C CA . GLU A 1 90 ? 2.349 4.296 9.952 1.00 54.75 90 GLU A CA 1
ATOM 691 C C . GLU A 1 90 ? 1.077 4.914 9.378 1.00 54.75 90 GLU A C 1
ATOM 693 O O . GLU A 1 90 ? 1.107 5.899 8.637 1.00 54.75 90 GLU A O 1
ATOM 698 N N . GLY A 1 91 ? -0.072 4.333 9.730 1.00 56.53 91 GLY A N 1
ATOM 699 C CA . GLY A 1 91 ? -1.299 5.115 9.742 1.00 56.53 91 GLY A CA 1
ATOM 700 C C . GLY A 1 91 ? -0.995 6.371 10.549 1.00 56.53 91 GLY A C 1
ATOM 701 O O . GLY A 1 91 ? -0.673 6.268 11.731 1.00 56.53 91 GLY A O 1
ATOM 702 N N . VAL A 1 92 ? -0.984 7.535 9.893 1.00 57.69 92 VAL A N 1
ATOM 703 C CA . VAL A 1 92 ? -0.836 8.818 10.576 1.00 57.69 92 VAL A CA 1
ATOM 704 C C . VAL A 1 92 ? -1.954 8.848 11.602 1.00 57.69 92 VAL A C 1
ATOM 706 O O . VAL A 1 92 ? -3.120 8.974 11.235 1.00 57.69 92 VAL A O 1
ATOM 709 N N . GLU A 1 93 ? -1.603 8.633 12.868 1.00 51.03 93 GLU A N 1
ATOM 710 C CA . GLU A 1 93 ? -2.565 8.704 13.952 1.00 51.03 93 GLU A CA 1
ATOM 711 C C . GLU A 1 93 ? -3.194 10.100 13.861 1.00 51.03 93 GLU A C 1
ATOM 713 O O . GLU A 1 93 ? -2.448 11.092 13.866 1.00 51.03 93 GLU A O 1
ATOM 718 N N . PRO A 1 94 ? -4.519 10.201 13.651 1.00 62.47 94 PRO A N 1
ATOM 719 C CA . PRO A 1 94 ? -5.164 11.485 13.449 1.00 62.47 94 PRO A CA 1
ATOM 720 C C . PRO A 1 94 ? -4.874 12.343 14.674 1.00 62.47 94 PRO A C 1
ATOM 722 O O . PRO A 1 94 ? -5.292 12.023 15.785 1.00 62.47 94 PRO A O 1
ATOM 725 N N . LYS A 1 95 ? -4.115 13.426 14.488 1.00 70.19 95 LYS A N 1
ATOM 726 C CA . LYS A 1 95 ? -3.784 14.340 15.592 1.00 70.19 95 LYS A CA 1
ATOM 727 C C . LYS A 1 95 ? -5.008 15.132 16.037 1.00 70.19 95 LYS A C 1
ATOM 729 O O . LYS A 1 95 ? -5.019 15.688 17.132 1.00 70.19 95 LYS A O 1
ATOM 734 N N . THR A 1 96 ? -6.018 15.193 15.175 1.00 74.56 96 THR A N 1
ATOM 735 C CA . THR A 1 96 ? -7.293 15.854 15.408 1.00 74.56 96 THR A CA 1
ATOM 736 C C . THR A 1 96 ? -8.433 14.971 14.902 1.00 74.56 96 THR A C 1
ATOM 738 O O . THR A 1 96 ? -8.242 14.142 14.012 1.00 74.56 96 THR A O 1
ATOM 741 N N . LEU A 1 97 ? -9.627 15.141 15.476 1.00 65.56 97 LEU A N 1
ATOM 742 C CA . LEU A 1 97 ? -10.827 14.407 15.059 1.00 65.56 97 LEU A CA 1
ATOM 743 C C . LEU A 1 97 ? -11.203 14.714 13.595 1.00 65.56 97 LEU A C 1
ATOM 745 O O . LEU A 1 97 ? -11.746 13.853 12.911 1.00 65.56 97 LEU A O 1
ATOM 749 N N . ASP A 1 98 ? -10.861 15.912 13.112 1.00 76.81 98 ASP A N 1
ATOM 750 C CA . ASP A 1 98 ? -11.138 16.371 11.747 1.00 76.81 98 ASP A CA 1
ATOM 751 C C . ASP A 1 98 ? -10.243 15.694 10.693 1.00 76.81 98 ASP A C 1
ATOM 753 O O . ASP A 1 98 ? -10.639 15.565 9.535 1.00 76.81 98 ASP A O 1
ATOM 757 N N . ASP A 1 99 ? -9.063 15.200 11.090 1.00 63.34 99 ASP A N 1
ATOM 758 C CA . ASP A 1 99 ? -8.160 14.444 10.209 1.00 63.34 99 ASP A CA 1
ATOM 759 C C . ASP A 1 99 ? -8.598 12.977 10.035 1.00 63.34 99 ASP A C 1
ATOM 761 O O . ASP A 1 99 ? -8.059 12.248 9.195 1.00 63.34 99 ASP A O 1
ATOM 765 N N . PHE A 1 100 ? -9.584 12.517 10.814 1.00 66.56 100 PHE A N 1
ATOM 766 C CA . PHE A 1 100 ? -10.080 11.149 10.738 1.00 66.56 100 PHE A CA 1
ATOM 767 C C . PHE A 1 100 ? -11.085 10.992 9.594 1.00 66.56 100 PHE A C 1
ATOM 769 O O . PHE A 1 100 ? -12.295 11.170 9.741 1.00 66.56 100 PHE A O 1
ATOM 776 N N . THR A 1 101 ? -10.580 10.603 8.427 1.00 65.50 101 THR A N 1
ATOM 777 C CA . THR A 1 101 ? -11.420 10.218 7.290 1.00 65.50 101 THR A CA 1
ATOM 778 C C . THR A 1 101 ? -11.765 8.732 7.373 1.00 65.50 101 THR A C 1
ATOM 780 O O . THR A 1 101 ? -10.974 7.863 7.014 1.00 65.50 101 THR A O 1
ATOM 783 N N . LEU A 1 102 ? -12.978 8.426 7.846 1.00 66.25 102 LEU A N 1
ATOM 784 C CA . LEU A 1 102 ? -13.557 7.083 7.749 1.00 66.25 102 LEU A CA 1
ATOM 785 C C . LEU A 1 102 ? -13.746 6.715 6.268 1.00 66.25 102 LEU A C 1
ATOM 787 O O . LEU A 1 102 ? -14.416 7.461 5.548 1.00 66.25 102 LEU A O 1
ATOM 791 N N . PRO A 1 103 ? -13.211 5.573 5.795 1.00 68.25 103 PRO A N 1
ATOM 792 C CA . PRO A 1 103 ? -13.492 5.090 4.450 1.00 68.25 103 PRO A CA 1
ATOM 793 C C . PRO A 1 103 ? -15.003 4.971 4.234 1.00 68.25 103 PRO A C 1
ATOM 795 O O . PRO A 1 103 ? -15.716 4.491 5.114 1.00 68.25 103 PRO A O 1
ATOM 798 N N . ASP A 1 104 ? -15.491 5.349 3.052 1.00 56.34 104 ASP A N 1
ATOM 799 C CA . ASP A 1 104 ? -16.929 5.434 2.738 1.00 56.34 104 ASP A CA 1
ATOM 800 C C . ASP A 1 104 ? -17.693 4.104 2.944 1.00 56.34 104 ASP A C 1
ATOM 802 O O . ASP A 1 104 ? -18.898 4.076 3.193 1.00 56.34 104 ASP A O 1
ATOM 806 N N . ALA A 1 105 ? -16.971 2.976 2.948 1.00 58.47 105 ALA A N 1
ATOM 807 C CA . ALA A 1 105 ? -17.488 1.659 3.318 1.00 58.47 105 ALA A CA 1
ATOM 808 C C . ALA A 1 105 ? -18.037 1.581 4.760 1.00 58.47 105 ALA A C 1
ATOM 810 O O . ALA A 1 105 ? -18.946 0.788 5.013 1.00 58.47 105 ALA A O 1
ATOM 811 N N . TYR A 1 106 ? -17.520 2.412 5.668 1.00 56.25 106 TYR A N 1
ATOM 812 C CA . TYR A 1 106 ? -17.919 2.530 7.074 1.00 56.25 106 TYR A CA 1
ATOM 813 C C . TYR A 1 106 ? -18.746 3.788 7.350 1.00 56.25 106 TYR A C 1
ATOM 815 O O . TYR A 1 106 ? -18.984 4.127 8.512 1.00 56.25 106 TYR A O 1
ATOM 823 N N . SER A 1 107 ? -19.200 4.496 6.311 1.00 68.38 107 SER A N 1
ATOM 824 C CA . SER A 1 107 ? -20.103 5.621 6.514 1.00 68.38 107 SER A CA 1
ATOM 825 C C . SER A 1 107 ? -21.367 5.130 7.228 1.00 68.38 107 SER A C 1
ATOM 827 O O . SER A 1 107 ? -21.941 4.085 6.899 1.00 68.38 107 SER A O 1
ATOM 829 N N . TRP A 1 108 ? -21.823 5.888 8.228 1.00 61.28 108 TRP A N 1
ATOM 830 C CA . TRP A 1 108 ? -23.020 5.574 9.019 1.00 61.28 108 TRP A CA 1
ATOM 831 C C . TRP A 1 108 ? -24.257 5.277 8.155 1.00 61.28 108 TRP A C 1
ATOM 833 O O . TRP A 1 108 ? -25.158 4.559 8.583 1.00 61.28 108 TRP A O 1
ATOM 843 N N . HIS A 1 109 ? -24.284 5.765 6.913 1.00 58.75 109 HIS A N 1
ATOM 844 C CA . HIS A 1 109 ? -25.313 5.454 5.928 1.00 58.75 109 HIS A CA 1
ATOM 845 C C . HIS A 1 109 ? -25.348 3.975 5.509 1.00 58.75 109 HIS A C 1
ATOM 847 O O . HIS A 1 109 ? -26.441 3.421 5.392 1.00 58.75 109 HIS A O 1
ATOM 853 N N . ARG A 1 110 ? -24.201 3.298 5.361 1.00 57.12 110 ARG A N 1
ATOM 854 C CA . ARG A 1 110 ? -24.158 1.849 5.083 1.00 57.12 110 ARG A CA 1
ATOM 855 C C . ARG A 1 110 ? -24.534 1.013 6.301 1.00 57.12 110 ARG A C 1
ATOM 857 O O . ARG A 1 110 ? -25.284 0.050 6.173 1.00 57.12 110 ARG A O 1
ATOM 864 N N . LEU A 1 111 ? -24.085 1.415 7.491 1.00 57.62 111 LEU A N 1
ATOM 865 C CA . LEU A 1 111 ? -24.489 0.780 8.753 1.00 57.62 111 LEU A CA 1
ATOM 866 C C . LEU A 1 111 ? -25.996 0.936 9.018 1.00 57.62 111 LEU A C 1
ATOM 868 O O . LEU A 1 111 ? -26.634 0.007 9.510 1.00 57.62 111 LEU A O 1
ATOM 872 N N . ARG A 1 112 ? -26.596 2.066 8.623 1.00 61.19 112 ARG A N 1
ATOM 873 C CA . ARG A 1 112 ? -28.049 2.299 8.687 1.00 61.19 112 ARG A CA 1
ATOM 874 C C . ARG A 1 112 ? -28.839 1.379 7.750 1.00 61.19 112 ARG A C 1
ATOM 876 O O . ARG A 1 112 ? -29.915 0.920 8.126 1.00 61.19 112 ARG A O 1
ATOM 883 N N . GLU A 1 113 ? -28.314 1.100 6.559 1.00 57.78 113 GLU A N 1
ATOM 884 C CA . GLU A 1 113 ? -28.912 0.152 5.607 1.00 57.78 113 GLU A CA 1
ATOM 885 C C . GLU A 1 113 ? -28.807 -1.301 6.110 1.00 57.78 113 GLU A C 1
ATOM 887 O O . GLU A 1 113 ? -29.788 -2.039 6.046 1.00 57.78 113 GLU A O 1
ATOM 892 N N . ILE A 1 114 ? -27.683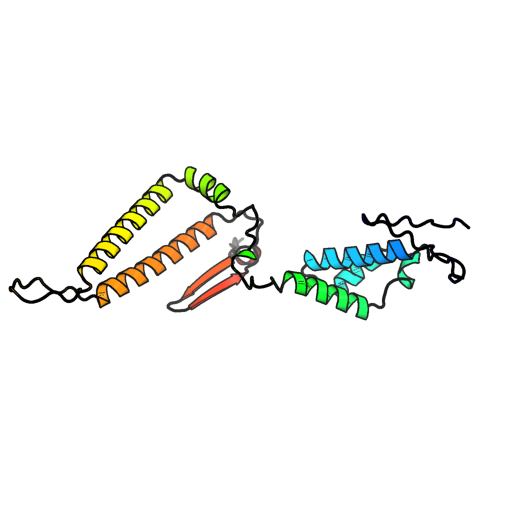 -1.693 6.724 1.00 58.44 114 ILE A N 1
ATOM 893 C CA . ILE A 1 114 ? -27.531 -3.015 7.369 1.00 58.44 114 ILE A CA 1
ATOM 894 C C . ILE A 1 114 ? -28.459 -3.142 8.592 1.00 58.44 114 ILE A C 1
ATOM 896 O O . ILE A 1 114 ? -29.089 -4.181 8.799 1.00 58.44 114 ILE A O 1
ATOM 900 N N . GLY A 1 115 ? -28.622 -2.067 9.368 1.00 53.75 115 GLY A N 1
ATOM 901 C CA . GLY A 1 115 ? -29.530 -2.022 10.515 1.00 53.75 115 GLY A CA 1
ATOM 902 C C . GLY A 1 115 ? -31.011 -2.200 10.153 1.00 53.75 115 GLY A C 1
ATOM 903 O O . GLY A 1 115 ? -31.774 -2.715 10.970 1.00 53.75 115 GLY A O 1
ATOM 904 N N . ARG A 1 116 ? -31.434 -1.850 8.926 1.00 55.59 116 ARG A N 1
ATOM 905 C CA . ARG A 1 116 ? -32.816 -2.086 8.456 1.00 55.59 116 ARG A CA 1
ATOM 906 C C . ARG A 1 116 ? -33.148 -3.565 8.267 1.00 55.59 116 ARG A C 1
ATOM 908 O O . ARG A 1 116 ? -34.310 -3.928 8.421 1.00 55.59 116 ARG A O 1
ATOM 915 N N . ALA A 1 117 ? -32.163 -4.409 7.961 1.00 56.69 117 ALA A N 1
ATOM 916 C CA . ALA A 1 117 ? -32.389 -5.843 7.781 1.00 56.69 117 ALA A CA 1
ATOM 917 C C . ALA A 1 117 ? -32.671 -6.570 9.111 1.00 56.69 117 ALA A C 1
ATOM 919 O O . ALA A 1 117 ? -33.296 -7.628 9.118 1.00 56.69 117 ALA A O 1
ATOM 920 N N . HIS A 1 118 ? -32.268 -5.989 10.246 1.00 58.97 118 HIS A N 1
ATOM 921 C CA . HIS A 1 118 ? -32.390 -6.610 11.562 1.00 58.97 118 HIS A CA 1
ATOM 922 C C . HIS A 1 118 ? -33.242 -5.766 12.513 1.00 58.97 118 HIS A C 1
ATOM 924 O O . HIS A 1 118 ? -32.738 -5.127 13.439 1.00 58.97 118 HIS A O 1
ATOM 930 N N . VAL A 1 119 ? -34.565 -5.840 12.327 1.00 71.38 119 VAL A N 1
ATOM 931 C CA . VAL A 1 119 ? -35.574 -5.228 13.215 1.00 71.38 119 VAL A CA 1
ATOM 932 C C . VAL A 1 119 ? -35.291 -5.538 14.694 1.00 71.38 119 VAL A C 1
ATOM 934 O O . VAL A 1 119 ? -35.397 -4.647 15.533 1.00 71.38 119 VAL A O 1
ATOM 937 N N . GLY A 1 120 ? -34.835 -6.760 15.001 1.00 74.19 120 GLY A N 1
ATOM 938 C CA . GLY A 1 120 ? -34.483 -7.184 16.360 1.00 74.19 120 GLY A CA 1
ATOM 939 C C . GLY A 1 120 ? -33.321 -6.404 16.990 1.00 74.19 120 GLY A C 1
ATOM 940 O O . GLY A 1 120 ? -33.386 -6.044 18.165 1.00 74.19 120 GLY A O 1
ATOM 941 N N . ILE A 1 121 ? -32.276 -6.083 16.219 1.00 71.00 121 ILE A N 1
ATOM 942 C CA . ILE A 1 121 ? -31.125 -5.316 16.726 1.00 71.00 121 ILE A CA 1
ATOM 943 C C . ILE A 1 121 ? -31.560 -3.883 17.034 1.00 71.00 121 ILE A C 1
ATOM 945 O O . ILE A 1 121 ? -31.212 -3.336 18.076 1.00 71.00 121 ILE A O 1
ATOM 949 N N . PHE A 1 122 ? -32.391 -3.291 16.177 1.00 68.75 122 PHE A N 1
ATOM 950 C CA . PHE A 1 122 ? -32.904 -1.944 16.403 1.00 68.75 122 PHE A CA 1
ATOM 951 C C . PHE A 1 122 ? -33.804 -1.855 17.645 1.00 68.75 122 PHE A C 1
ATOM 953 O O . PHE A 1 122 ? -33.700 -0.895 18.410 1.00 68.75 122 PHE A O 1
ATOM 960 N N . THR A 1 123 ? -34.653 -2.861 17.889 1.00 77.75 123 THR A N 1
ATOM 961 C CA . THR A 1 123 ? -35.453 -2.925 19.123 1.00 77.75 123 THR A CA 1
ATOM 962 C C . THR A 1 123 ? -34.582 -3.086 20.365 1.00 77.75 123 THR A C 1
ATOM 964 O O . THR A 1 123 ? -34.846 -2.424 21.365 1.00 77.75 123 THR A O 1
ATOM 967 N N . MET A 1 124 ? -33.514 -3.888 20.288 1.00 74.44 124 MET A N 1
ATOM 968 C CA . MET A 1 124 ? -32.564 -4.048 21.393 1.00 74.44 124 MET A CA 1
ATOM 969 C C . MET A 1 124 ? -31.810 -2.745 21.684 1.00 74.44 124 MET A C 1
ATOM 971 O O . MET A 1 124 ? -31.746 -2.328 22.835 1.00 74.44 124 MET A O 1
ATOM 975 N N . ILE A 1 125 ? -31.321 -2.043 20.656 1.00 76.75 125 ILE A N 1
ATOM 976 C CA . ILE A 1 125 ? -30.641 -0.747 20.825 1.00 76.75 125 ILE A CA 1
ATOM 977 C C . ILE A 1 125 ? -31.577 0.281 21.468 1.00 76.75 125 ILE A C 1
ATOM 979 O O . ILE A 1 125 ? -31.177 0.973 22.402 1.00 76.75 125 ILE A O 1
ATOM 983 N N . LYS A 1 126 ? -32.835 0.363 21.018 1.00 78.38 126 LYS A N 1
ATOM 984 C CA . LYS A 1 126 ? -33.823 1.273 21.616 1.00 78.38 126 LYS A CA 1
ATOM 985 C C . LYS A 1 126 ? -34.115 0.952 23.078 1.00 78.38 126 LYS A C 1
ATOM 987 O O . LYS A 1 126 ? -34.280 1.873 23.871 1.00 78.38 126 LYS A O 1
ATOM 992 N N . GLN A 1 127 ? -34.188 -0.330 23.425 1.00 83.38 127 GLN A N 1
ATOM 993 C CA . GLN A 1 127 ? -34.414 -0.758 24.801 1.00 83.38 127 GLN A CA 1
ATOM 994 C C . GLN A 1 127 ? -33.223 -0.389 25.697 1.00 83.38 127 GLN A C 1
ATOM 996 O O . GLN A 1 127 ? -33.425 0.197 26.755 1.00 83.38 127 GLN A O 1
ATOM 1001 N N . ILE A 1 128 ? -31.992 -0.615 25.224 1.00 81.44 128 ILE A N 1
ATOM 1002 C CA . ILE A 1 128 ? -30.767 -0.223 25.940 1.00 81.44 128 ILE A CA 1
ATOM 1003 C C . ILE A 1 128 ? -30.716 1.296 26.145 1.00 81.44 128 ILE A C 1
ATOM 1005 O O . ILE A 1 128 ? -30.446 1.761 27.247 1.00 81.44 128 ILE A O 1
ATOM 1009 N N . GLN A 1 129 ? -31.025 2.084 25.111 1.00 81.19 129 GLN A N 1
ATOM 1010 C CA . GLN A 1 129 ? -31.060 3.548 25.220 1.00 81.19 129 GLN A CA 1
ATOM 1011 C C . GLN A 1 129 ? -32.117 4.032 26.219 1.00 81.19 129 GLN A C 1
ATOM 1013 O O . GLN A 1 129 ? -31.877 4.984 26.959 1.00 81.19 129 GLN A O 1
ATOM 1018 N N . LYS A 1 130 ? -33.281 3.373 26.264 1.00 90.88 130 LYS A N 1
ATOM 1019 C CA . LYS A 1 130 ? -34.332 3.678 27.239 1.00 90.88 130 LYS A CA 1
ATOM 1020 C C . LYS A 1 130 ? -33.850 3.421 28.670 1.00 90.88 130 LYS A C 1
ATOM 1022 O O . LYS A 1 130 ? -34.012 4.291 29.519 1.00 90.88 130 LYS A O 1
ATOM 1027 N N . GLU A 1 131 ? -33.240 2.264 28.916 1.00 85.38 131 GLU A N 1
ATOM 1028 C CA . GLU A 1 131 ? -32.719 1.892 30.238 1.00 85.38 131 GLU A CA 1
ATOM 1029 C C . GLU A 1 131 ? -31.585 2.822 30.684 1.00 85.38 131 GLU A C 1
ATOM 1031 O O . GLU A 1 131 ? -31.576 3.268 31.828 1.00 85.38 131 GLU A O 1
ATOM 1036 N N . GLN A 1 132 ? -30.677 3.201 29.778 1.00 80.25 132 GLN A N 1
ATOM 1037 C CA . GLN A 1 132 ? -29.622 4.175 30.080 1.00 80.25 132 GLN A CA 1
ATOM 1038 C C . GLN A 1 132 ? -30.191 5.535 30.503 1.00 80.25 132 GLN A C 1
ATOM 1040 O O . GLN A 1 132 ? -29.746 6.097 31.500 1.00 80.25 132 GLN A O 1
ATOM 1045 N N . ASN A 1 133 ? -31.208 6.033 29.795 1.00 86.94 133 ASN A N 1
ATOM 1046 C CA . ASN A 1 133 ? -31.845 7.308 30.119 1.00 86.94 133 ASN A CA 1
ATOM 1047 C C . ASN A 1 133 ? -32.607 7.257 31.460 1.00 86.94 133 ASN A C 1
ATOM 1049 O O . ASN A 1 133 ? -32.623 8.232 32.206 1.00 86.94 133 ASN A O 1
ATOM 1053 N N . GLU A 1 134 ? -33.228 6.122 31.797 1.00 89.25 134 GLU A N 1
ATOM 1054 C CA . GLU A 1 134 ? -33.857 5.923 33.112 1.00 89.25 134 GLU A CA 1
ATOM 1055 C C . GLU A 1 134 ? -32.820 5.922 34.246 1.00 89.25 134 GLU A C 1
ATOM 1057 O O . GLU A 1 134 ? -33.043 6.563 35.276 1.00 89.25 134 GLU A O 1
ATOM 1062 N N . VAL A 1 135 ? -31.672 5.266 34.039 1.00 86.81 135 VAL A N 1
ATOM 1063 C CA . VAL A 1 135 ? -30.560 5.246 35.002 1.00 86.81 135 VAL A CA 1
ATOM 1064 C C . VAL A 1 135 ? -29.966 6.642 35.194 1.00 86.81 135 VAL A C 1
ATOM 1066 O O . VAL A 1 135 ? -29.716 7.038 36.330 1.00 86.81 135 VAL A O 1
ATOM 1069 N N . GLU A 1 136 ? -29.776 7.409 34.121 1.00 82.62 136 GLU A N 1
ATOM 1070 C CA . GLU A 1 136 ? -29.242 8.774 34.191 1.00 82.62 136 GLU A CA 1
ATOM 1071 C C . GLU A 1 136 ? -30.162 9.699 35.000 1.00 82.62 136 GLU A C 1
ATOM 1073 O O . GLU A 1 136 ? -29.712 10.352 35.942 1.00 82.62 136 GLU A O 1
ATOM 1078 N N . VAL A 1 137 ? -31.474 9.646 34.746 1.00 87.69 137 VAL A N 1
ATOM 1079 C CA . VAL A 1 137 ? -32.479 10.388 35.530 1.00 87.69 137 VAL A CA 1
ATOM 1080 C C . VAL A 1 137 ? -32.487 9.961 37.004 1.00 87.69 137 VAL A C 1
ATOM 1082 O O . VAL A 1 137 ? -32.741 10.776 37.895 1.00 87.69 137 VAL A O 1
ATOM 1085 N N . GLU A 1 138 ? -32.244 8.684 37.302 1.00 85.06 138 GLU A N 1
ATOM 1086 C CA . GLU A 1 138 ? -32.150 8.205 38.683 1.00 85.06 138 GLU A CA 1
ATOM 1087 C C . GLU A 1 138 ? -30.868 8.697 39.375 1.00 85.06 138 GLU A C 1
ATOM 1089 O O . GLU A 1 138 ? -30.912 9.077 40.549 1.00 85.06 138 GLU A O 1
ATOM 1094 N N . ILE A 1 139 ? -29.744 8.744 38.655 1.00 82.81 139 ILE A N 1
ATOM 1095 C CA . ILE A 1 139 ? -28.480 9.306 39.146 1.00 82.81 139 ILE A CA 1
ATOM 1096 C C . ILE A 1 139 ? -28.645 10.801 39.435 1.00 82.81 139 ILE A C 1
ATOM 1098 O O . ILE A 1 139 ? -28.280 11.235 40.527 1.00 82.81 139 ILE A O 1
ATOM 1102 N N . GLU A 1 140 ? -29.262 11.572 38.536 1.00 81.44 140 GLU A N 1
ATOM 1103 C CA . GLU A 1 140 ? -29.525 13.005 38.745 1.00 81.44 140 GLU A CA 1
ATOM 1104 C C . GLU A 1 140 ? -30.368 13.271 40.000 1.00 81.44 140 GLU A C 1
ATOM 1106 O O . GLU A 1 140 ? -30.082 14.195 40.758 1.00 81.44 140 GLU A O 1
ATOM 1111 N N . LYS A 1 141 ? -31.371 12.427 40.275 1.00 82.50 141 LYS A N 1
ATOM 1112 C CA . LYS A 1 141 ? -32.166 12.499 41.516 1.00 82.50 141 LYS A CA 1
ATOM 1113 C C . LYS A 1 141 ? -31.378 12.092 42.762 1.00 82.50 141 LYS A C 1
ATOM 1115 O O . LYS A 1 141 ? -31.748 12.484 43.867 1.00 82.50 141 LYS A O 1
ATOM 1120 N N . SER A 1 142 ? -30.350 11.261 42.592 1.00 78.75 142 SER A N 1
ATOM 1121 C CA . SER A 1 142 ? -29.555 10.695 43.685 1.00 78.75 142 SER A CA 1
ATOM 1122 C C . SER A 1 142 ? -28.382 11.579 44.089 1.00 78.75 142 SER A C 1
ATOM 1124 O O . SER A 1 142 ? -27.935 11.471 45.229 1.00 78.75 142 SER A O 1
ATOM 1126 N N . ILE A 1 143 ? -27.883 12.441 43.195 1.00 79.62 143 ILE A N 1
ATOM 1127 C CA . ILE A 1 143 ? -26.879 13.456 43.526 1.00 79.62 143 ILE A CA 1
ATOM 1128 C C . ILE A 1 143 ? -27.598 14.529 44.350 1.00 79.62 143 ILE A C 1
ATOM 1130 O O . ILE A 1 143 ? -28.400 15.284 43.798 1.00 79.62 143 ILE A O 1
ATOM 1134 N N . PRO A 1 144 ? -27.366 14.614 45.672 1.00 65.25 144 PRO A N 1
ATOM 1135 C CA . PRO A 1 144 ? -28.048 15.588 46.497 1.00 65.25 144 PRO A CA 1
ATOM 1136 C C . PRO A 1 144 ? -27.474 16.956 46.141 1.00 65.25 144 PRO A C 1
ATOM 1138 O O . PRO A 1 144 ? -26.400 17.338 46.604 1.00 65.25 144 PRO A O 1
ATOM 1141 N N . GLY A 1 145 ? -28.200 17.701 45.311 1.00 62.12 145 GLY A N 1
ATOM 1142 C CA . GLY A 1 145 ? -28.135 19.148 45.367 1.00 62.12 145 GLY A CA 1
ATOM 1143 C C . GLY A 1 145 ? -28.509 19.534 46.789 1.00 62.12 145 GLY A C 1
ATOM 1144 O O . GLY A 1 145 ? -29.611 19.242 47.247 1.00 62.12 145 GLY A O 1
ATOM 1145 N N . GLU A 1 146 ? -27.550 20.098 47.504 1.00 53.06 146 GLU A N 1
ATOM 1146 C CA . GLU A 1 146 ? -27.677 20.688 48.824 1.00 53.06 146 GLU A CA 1
ATOM 1147 C C . GLU A 1 146 ? -28.990 21.480 48.959 1.00 53.06 146 GLU A C 1
ATOM 1149 O O . GLU A 1 146 ? -29.083 22.650 48.598 1.00 53.06 146 GLU A O 1
ATOM 1154 N N . GLN A 1 147 ? -30.041 20.833 49.466 1.00 55.47 147 GLN A N 1
ATOM 1155 C CA . GLN A 1 147 ? -31.281 21.504 49.827 1.00 55.47 147 GLN A CA 1
ATOM 1156 C C . GLN A 1 147 ? -31.733 21.037 51.209 1.00 55.47 147 GLN A C 1
ATOM 1158 O O . GLN A 1 147 ? -32.349 19.993 51.402 1.00 55.47 147 GLN A O 1
ATOM 1163 N N . VAL A 1 148 ? -31.316 21.844 52.186 1.00 54.06 148 VAL A N 1
ATOM 1164 C CA . VAL A 1 148 ? -32.053 22.268 53.382 1.00 54.06 148 VAL A CA 1
ATOM 1165 C C . VAL A 1 148 ? -33.137 21.292 53.876 1.00 54.06 148 VAL A C 1
ATOM 1167 O O . VAL A 1 148 ? -34.274 21.297 53.427 1.00 54.06 148 VAL A O 1
ATOM 1170 N N . GLN A 1 149 ? -32.756 20.513 54.893 1.00 59.38 149 GLN A N 1
ATOM 1171 C CA . GLN A 1 149 ? -33.549 20.104 56.061 1.00 59.38 149 GLN A CA 1
ATOM 1172 C C . GLN A 1 149 ? -35.086 19.970 55.921 1.00 59.38 149 GLN A C 1
ATOM 1174 O O . GLN A 1 149 ? -35.806 20.958 56.031 1.00 59.38 149 GLN A O 1
ATOM 1179 N N . ARG A 1 150 ? -35.565 18.712 55.966 1.00 52.41 150 ARG A N 1
ATOM 1180 C CA . ARG A 1 150 ? -36.557 18.140 56.927 1.00 52.41 150 ARG A CA 1
ATOM 1181 C C . ARG A 1 150 ? -37.575 17.212 56.252 1.00 52.41 150 ARG A C 1
ATOM 1183 O O . ARG A 1 150 ? -38.600 17.638 55.741 1.00 52.41 150 ARG A O 1
ATOM 1190 N N . SER A 1 151 ? -37.387 15.909 56.424 1.00 54.56 151 SER A N 1
ATOM 1191 C CA . SER A 1 151 ? -38.186 15.074 57.342 1.00 54.56 151 SER A CA 1
ATOM 1192 C C . SER A 1 151 ? -38.068 13.599 56.947 1.00 54.56 151 SER A C 1
ATOM 1194 O O . SER A 1 151 ? -37.986 13.232 55.780 1.00 54.56 151 SER A O 1
ATOM 1196 N N . ALA A 1 152 ? -37.957 12.754 57.967 1.00 56.78 152 ALA A N 1
ATOM 1197 C CA . ALA A 1 152 ? -37.491 11.384 57.866 1.00 56.78 152 ALA A CA 1
ATOM 1198 C C . ALA A 1 152 ? -38.516 10.434 57.225 1.00 56.78 152 ALA A C 1
ATOM 1200 O O . ALA A 1 152 ? -39.538 10.106 57.828 1.00 56.78 152 ALA A O 1
ATOM 1201 N N . ARG A 1 153 ? -38.172 9.868 56.065 1.00 57.66 153 ARG A N 1
ATOM 1202 C CA . ARG A 1 153 ? -38.644 8.540 55.652 1.00 57.66 153 ARG A CA 1
ATOM 1203 C C . ARG A 1 153 ? -37.439 7.689 55.269 1.00 57.66 153 ARG A C 1
ATOM 1205 O O . ARG A 1 153 ? -36.719 7.999 54.331 1.00 57.66 153 ARG A O 1
ATOM 1212 N N . LYS A 1 154 ? -37.204 6.632 56.051 1.00 58.06 154 LYS A N 1
ATOM 1213 C CA . LYS A 1 154 ? -36.155 5.633 55.824 1.00 58.06 154 LYS A CA 1
ATOM 1214 C C . LYS A 1 154 ? -36.538 4.772 54.617 1.00 58.06 154 LYS A C 1
ATOM 1216 O O . LYS A 1 154 ? -37.319 3.837 54.766 1.00 58.06 154 LYS A O 1
ATOM 1221 N N . THR A 1 155 ? -35.993 5.068 53.444 1.00 59.31 155 THR A N 1
ATOM 1222 C CA . THR A 1 155 ? -35.942 4.130 52.315 1.00 59.31 155 THR A CA 1
ATOM 1223 C C . THR A 1 155 ? -34.560 3.496 52.254 1.00 59.31 155 THR A C 1
ATOM 1225 O O . THR A 1 155 ? -33.543 4.152 52.460 1.00 59.31 155 THR A O 1
ATOM 1228 N N . LYS A 1 156 ? -34.566 2.177 52.064 1.00 60.56 156 LYS A N 1
ATOM 1229 C CA . LYS A 1 156 ? -33.421 1.269 52.095 1.00 60.56 156 LYS A CA 1
ATOM 1230 C C . LYS A 1 156 ? -32.400 1.698 51.034 1.00 60.56 156 LYS A C 1
ATOM 1232 O O . LYS A 1 156 ? -32.685 1.625 49.848 1.00 60.56 156 LYS A O 1
ATOM 1237 N N . THR A 1 157 ? -31.249 2.182 51.488 1.00 54.12 157 THR A N 1
ATOM 1238 C CA . THR A 1 157 ? -30.107 2.584 50.663 1.00 54.12 157 THR A CA 1
ATOM 1239 C C . THR A 1 157 ? -29.600 1.380 49.875 1.00 54.12 157 THR A C 1
ATOM 1241 O O . THR A 1 157 ? -28.990 0.480 50.451 1.00 54.12 157 THR A O 1
ATOM 1244 N N . GLU A 1 158 ? -29.870 1.328 48.574 1.00 65.25 158 GLU A N 1
ATOM 1245 C CA . GLU A 1 158 ? -29.172 0.401 47.686 1.00 65.25 158 GLU A CA 1
ATOM 1246 C C . GLU A 1 158 ? -27.802 0.987 47.341 1.00 65.25 158 GLU A C 1
ATOM 1248 O O . GLU A 1 158 ? -27.670 2.168 47.023 1.00 65.25 158 GLU A O 1
ATOM 1253 N N . ASN A 1 159 ? -26.770 0.160 47.511 1.00 74.00 159 ASN A N 1
ATOM 1254 C CA . ASN A 1 159 ? -25.375 0.570 47.468 1.00 74.00 159 ASN A CA 1
ATOM 1255 C C . ASN A 1 159 ? -24.997 1.033 46.040 1.00 74.00 159 ASN A C 1
ATOM 1257 O O . ASN A 1 159 ? -25.086 0.221 45.114 1.00 74.00 159 ASN A O 1
ATOM 1261 N N . PRO A 1 160 ? -24.557 2.290 45.832 1.00 68.62 160 PRO A N 1
ATOM 1262 C CA . PRO A 1 160 ? -24.165 2.797 44.512 1.00 68.62 160 PRO A CA 1
ATOM 1263 C C . PRO A 1 160 ? -23.010 2.006 43.880 1.00 68.62 160 PRO A C 1
ATOM 1265 O O . PRO A 1 160 ? -22.916 1.936 42.653 1.00 68.62 160 PRO A O 1
ATOM 1268 N N . GLU A 1 161 ? -22.184 1.333 44.686 1.00 72.19 161 GLU A N 1
ATOM 1269 C CA . GLU A 1 161 ? -21.136 0.435 44.186 1.00 72.19 161 GLU A CA 1
ATOM 1270 C C . GLU A 1 161 ? -21.718 -0.751 43.404 1.00 72.19 161 GLU A C 1
ATOM 1272 O O . GLU A 1 161 ? -21.144 -1.186 42.407 1.00 72.19 161 GLU A O 1
ATOM 1277 N N . PHE A 1 162 ? -22.901 -1.237 43.794 1.00 78.31 162 PHE A N 1
ATOM 1278 C CA . PHE A 1 162 ? -23.556 -2.349 43.110 1.00 78.31 162 PHE A CA 1
ATOM 1279 C C . PHE A 1 162 ? -24.046 -1.950 41.710 1.00 78.31 162 PHE A C 1
ATOM 1281 O O . PHE A 1 162 ? -23.932 -2.736 40.770 1.00 78.31 162 PHE A O 1
ATOM 1288 N N . LYS A 1 163 ? -24.522 -0.707 41.536 1.00 73.62 163 LYS A N 1
ATOM 1289 C CA . LYS A 1 163 ? -24.964 -0.192 40.228 1.00 73.62 163 LYS A CA 1
ATOM 1290 C C . LYS A 1 163 ? -23.792 -0.010 39.257 1.00 73.62 163 LYS A C 1
ATOM 1292 O O . LYS A 1 163 ? -23.915 -0.357 38.084 1.00 73.62 163 LYS A O 1
ATOM 1297 N N . MET A 1 164 ? -22.642 0.469 39.739 1.00 77.31 164 MET A N 1
ATOM 1298 C CA . MET A 1 164 ? -21.444 0.615 38.901 1.00 77.31 164 MET A CA 1
ATOM 1299 C C . MET A 1 164 ? -20.903 -0.748 38.441 1.00 77.31 164 MET A C 1
ATOM 1301 O O . MET A 1 164 ? -20.568 -0.911 37.268 1.00 77.31 164 MET A O 1
ATOM 1305 N N . LEU A 1 165 ? -20.886 -1.751 39.327 1.00 73.75 165 LEU A N 1
ATOM 1306 C CA . LEU A 1 165 ? -20.492 -3.118 38.965 1.00 73.75 165 LEU A CA 1
ATOM 1307 C C . LEU A 1 165 ? -21.437 -3.742 37.927 1.00 73.75 165 LEU A C 1
ATOM 1309 O O . LEU A 1 165 ? -20.975 -4.437 37.021 1.00 73.75 165 LEU A O 1
ATOM 1313 N N . LEU A 1 166 ? -22.740 -3.455 38.011 1.00 76.19 166 LEU A N 1
ATOM 1314 C CA . LEU A 1 166 ? -23.724 -3.923 37.032 1.00 76.19 166 LEU A CA 1
ATOM 1315 C C . LEU A 1 166 ? -23.504 -3.296 35.642 1.00 76.19 166 LEU A C 1
ATOM 1317 O O . LEU A 1 166 ? -23.599 -3.992 34.633 1.00 76.19 166 LEU A O 1
ATOM 1321 N N . LEU A 1 167 ? -23.155 -2.005 35.585 1.00 73.75 167 LEU A N 1
ATOM 1322 C CA . LEU A 1 167 ? -22.823 -1.306 34.337 1.00 73.75 167 LEU A CA 1
ATOM 1323 C C . LEU A 1 167 ? -21.564 -1.871 33.667 1.00 73.75 167 LEU A C 1
ATOM 1325 O O . LEU A 1 167 ? -21.574 -2.110 32.461 1.00 73.75 167 LEU A O 1
ATOM 1329 N N . ILE A 1 168 ? -20.504 -2.130 34.438 1.00 73.00 168 ILE A N 1
ATOM 1330 C CA . ILE A 1 168 ? -19.268 -2.734 33.911 1.00 73.00 168 ILE A CA 1
ATOM 1331 C C . ILE A 1 168 ? -19.559 -4.136 33.357 1.00 73.00 168 ILE A C 1
ATOM 1333 O O . ILE A 1 168 ? -19.154 -4.453 32.239 1.00 73.00 168 ILE A O 1
ATOM 1337 N N . ALA A 1 169 ? -20.338 -4.943 34.084 1.00 73.25 169 ALA A N 1
ATOM 1338 C CA . ALA A 1 169 ? -20.738 -6.272 33.623 1.00 73.25 169 ALA A CA 1
ATOM 1339 C C . ALA A 1 169 ? -21.563 -6.226 32.321 1.00 73.25 169 ALA A C 1
ATOM 1341 O O . ALA A 1 169 ? -21.378 -7.070 31.443 1.00 73.25 169 ALA A O 1
ATOM 1342 N N . LEU A 1 170 ? -22.442 -5.230 32.162 1.00 76.88 170 LEU A N 1
ATOM 1343 C CA . LEU A 1 170 ? -23.212 -5.024 30.930 1.00 76.88 170 LEU A CA 1
ATOM 1344 C C . LEU A 1 170 ? -22.324 -4.633 29.741 1.00 76.88 170 LEU A C 1
ATOM 1346 O O . LEU A 1 170 ? -22.515 -5.161 28.646 1.00 76.88 170 LEU A O 1
ATOM 1350 N N . ILE A 1 171 ? -21.337 -3.755 29.942 1.00 76.75 171 ILE A N 1
ATOM 1351 C CA . ILE A 1 171 ? -20.391 -3.352 28.887 1.00 76.75 171 ILE A CA 1
ATOM 1352 C C . ILE A 1 171 ? -19.555 -4.551 28.419 1.00 76.75 171 ILE A C 1
ATOM 1354 O O . ILE A 1 171 ? -19.375 -4.743 27.210 1.00 76.75 171 ILE A O 1
ATOM 1358 N N . ASP A 1 172 ? -19.103 -5.395 29.346 1.00 71.75 172 ASP A N 1
ATOM 1359 C CA . ASP A 1 172 ? -18.366 -6.617 29.014 1.00 71.75 172 ASP A CA 1
ATOM 1360 C C . ASP A 1 172 ? -19.235 -7.607 28.225 1.00 71.75 172 ASP A C 1
ATOM 1362 O O . ASP A 1 172 ? -18.795 -8.141 27.201 1.00 71.75 172 ASP A O 1
ATOM 1366 N N . GLN A 1 173 ? -20.493 -7.816 28.630 1.00 76.06 173 GLN A N 1
ATOM 1367 C CA . GLN A 1 173 ? -21.402 -8.700 27.892 1.00 76.06 173 GLN A CA 1
ATOM 1368 C C . GLN A 1 173 ? -21.729 -8.178 26.491 1.00 76.06 173 GLN A C 1
ATOM 1370 O O . GLN A 1 173 ? -21.722 -8.956 25.531 1.00 76.06 173 GLN A O 1
ATOM 1375 N N . LEU A 1 174 ? -21.961 -6.871 26.343 1.00 75.81 174 LEU A N 1
ATOM 1376 C CA . LEU A 1 174 ? -22.180 -6.258 25.033 1.00 75.81 174 LEU A CA 1
ATOM 1377 C C . LEU A 1 174 ? -20.943 -6.412 24.142 1.00 75.81 174 LEU A C 1
ATOM 1379 O O . LEU A 1 174 ? -21.076 -6.776 22.975 1.00 75.81 174 LEU A O 1
ATOM 1383 N N . SER A 1 175 ? -19.742 -6.229 24.693 1.00 72.31 175 SER A N 1
ATOM 1384 C CA . SER A 1 175 ? -18.485 -6.398 23.953 1.00 72.31 175 SER A CA 1
ATOM 1385 C C . SER A 1 175 ? -18.309 -7.828 23.430 1.00 72.31 175 SER A C 1
ATOM 1387 O O . SER A 1 175 ? -17.921 -8.027 22.276 1.00 72.31 175 SER A O 1
ATOM 1389 N N . ILE A 1 176 ? -18.663 -8.835 24.235 1.00 75.06 176 ILE A N 1
ATOM 1390 C CA . ILE A 1 176 ? -18.647 -10.247 23.819 1.00 75.06 176 ILE A CA 1
ATOM 1391 C C . ILE A 1 176 ? -19.674 -10.499 22.706 1.00 75.06 176 ILE A C 1
ATOM 1393 O O . ILE A 1 176 ? -19.358 -11.149 21.706 1.00 75.06 176 ILE A O 1
ATOM 1397 N N . PHE A 1 177 ? -20.887 -9.960 22.845 1.00 75.88 177 PHE A N 1
ATOM 1398 C CA . PHE A 1 177 ? -21.951 -10.131 21.857 1.00 75.88 177 PHE A CA 1
ATOM 1399 C C . PHE A 1 177 ? -21.596 -9.497 20.501 1.00 75.88 177 PHE A C 1
ATOM 1401 O O . PHE A 1 177 ? -21.751 -10.135 19.456 1.00 75.88 177 PHE A O 1
ATOM 1408 N N . PHE A 1 178 ? -21.034 -8.284 20.499 1.00 71.44 178 PHE A N 1
ATOM 1409 C CA . PHE A 1 178 ? -20.533 -7.637 19.281 1.00 71.44 178 PHE A CA 1
ATOM 1410 C C . PHE A 1 178 ? -19.343 -8.390 18.662 1.00 71.44 178 PHE A C 1
ATOM 1412 O O . PHE A 1 178 ? -19.257 -8.502 17.434 1.00 71.44 178 PHE A O 1
ATOM 1419 N N . GLY A 1 179 ? -18.465 -8.979 19.480 1.00 71.38 179 GLY A N 1
ATOM 1420 C CA . GLY A 1 179 ? -17.396 -9.862 19.001 1.00 71.38 179 GLY A CA 1
ATOM 1421 C C . GLY A 1 179 ? -17.930 -11.113 18.290 1.00 71.38 179 GLY A C 1
ATOM 1422 O O . GLY A 1 179 ? -17.445 -11.482 17.221 1.00 71.38 179 GLY A O 1
ATOM 1423 N N . ALA A 1 180 ? -18.984 -11.736 18.822 1.00 66.94 180 ALA A N 1
ATOM 1424 C CA . ALA A 1 180 ? -19.612 -12.903 18.199 1.00 66.94 180 ALA A CA 1
ATOM 1425 C C . ALA A 1 180 ? -20.338 -12.553 16.887 1.00 66.94 180 ALA A C 1
ATOM 1427 O O . ALA A 1 180 ? -20.237 -13.285 15.899 1.00 66.94 180 ALA A O 1
ATOM 1428 N N . LEU A 1 181 ? -21.032 -11.410 16.845 1.00 64.88 181 LEU A N 1
ATOM 1429 C CA . LEU A 1 181 ? -21.711 -10.937 15.636 1.00 64.88 181 LEU A CA 1
ATOM 1430 C C . LEU A 1 181 ? -20.731 -10.608 14.504 1.00 64.88 181 LEU A C 1
ATOM 1432 O O . LEU A 1 181 ? -20.978 -10.975 13.355 1.00 64.88 181 LEU A O 1
ATOM 1436 N N . THR A 1 182 ? -19.605 -9.964 14.813 1.00 63.03 182 THR A N 1
ATOM 1437 C CA . THR A 1 182 ? -18.577 -9.652 13.805 1.00 63.03 182 THR A CA 1
ATOM 1438 C C . THR A 1 182 ? -17.869 -10.910 13.292 1.00 63.03 182 THR A C 1
ATOM 1440 O O . THR A 1 182 ? -17.578 -10.996 12.098 1.00 63.03 182 THR A O 1
ATOM 1443 N N . SER A 1 183 ? -17.686 -11.933 14.136 1.00 62.97 183 SER A N 1
ATOM 1444 C CA . SER A 1 183 ? -17.137 -13.228 13.708 1.00 62.97 183 SER A CA 1
ATOM 1445 C C . SER A 1 183 ? -18.062 -13.992 12.749 1.00 62.97 183 SER A C 1
ATOM 1447 O O . SER A 1 183 ? -17.566 -14.654 11.841 1.00 62.97 183 SER A O 1
ATOM 1449 N N . ASN A 1 184 ? -19.387 -13.894 12.910 1.00 54.16 184 ASN A N 1
ATOM 1450 C CA . ASN A 1 184 ? -20.356 -14.593 12.049 1.00 54.16 184 ASN A CA 1
ATOM 1451 C C . ASN A 1 184 ? -20.640 -13.867 10.722 1.00 54.16 184 ASN A C 1
ATOM 1453 O O . ASN A 1 184 ? -21.168 -14.465 9.788 1.00 54.16 184 ASN A O 1
ATOM 1457 N N . MET A 1 185 ? -20.271 -12.589 10.623 1.00 48.41 185 MET A N 1
ATOM 1458 C CA . MET A 1 185 ? -20.406 -11.775 9.411 1.00 48.41 185 MET A CA 1
ATOM 1459 C C . MET A 1 185 ? -19.177 -11.846 8.481 1.00 48.41 185 MET A C 1
ATOM 1461 O O . MET A 1 185 ? -19.203 -11.259 7.397 1.00 48.41 185 MET A O 1
ATOM 1465 N N . CYS A 1 186 ? -18.106 -12.549 8.870 1.00 47.78 186 CYS A N 1
ATOM 1466 C CA . CYS A 1 186 ? -16.899 -12.685 8.053 1.00 47.78 186 CYS A CA 1
ATOM 1467 C C . CYS A 1 186 ? -17.157 -13.544 6.805 1.00 47.78 186 CYS A C 1
ATOM 1469 O O . CYS A 1 186 ? -17.387 -14.750 6.885 1.00 47.78 186 CYS A O 1
ATOM 1471 N N . ARG A 1 187 ? -17.072 -12.918 5.625 1.00 49.09 187 ARG A N 1
ATOM 1472 C CA . ARG A 1 187 ? -17.002 -13.632 4.343 1.00 49.09 187 ARG A CA 1
ATOM 1473 C C . ARG A 1 187 ? -15.657 -14.369 4.230 1.00 49.09 187 ARG A C 1
ATOM 1475 O O . ARG A 1 187 ? -14.645 -13.840 4.680 1.00 49.09 187 ARG A O 1
ATOM 1482 N N . PRO A 1 188 ? -15.605 -15.535 3.563 1.00 49.94 188 PRO A N 1
ATOM 1483 C CA . PRO A 1 188 ? -14.447 -16.439 3.584 1.00 49.94 188 PRO A CA 1
ATOM 1484 C C . PRO A 1 188 ? -13.133 -15.906 2.971 1.00 49.94 188 PRO A C 1
ATOM 1486 O O . PRO A 1 188 ? -12.124 -16.597 3.050 1.00 49.94 188 PRO A O 1
ATOM 1489 N N . ASN A 1 189 ? -13.103 -14.695 2.399 1.00 50.44 189 ASN A N 1
ATOM 1490 C CA . ASN A 1 189 ? -11.952 -14.187 1.639 1.00 50.44 189 ASN A CA 1
ATOM 1491 C C . ASN A 1 189 ? -11.292 -12.918 2.219 1.00 50.44 189 ASN A C 1
ATOM 1493 O O . ASN A 1 189 ? -10.411 -12.361 1.567 1.00 50.44 189 ASN A O 1
ATOM 1497 N N . GLU A 1 190 ? -11.668 -12.456 3.416 1.00 46.09 190 GLU A N 1
ATOM 1498 C CA . GLU A 1 190 ? -11.052 -11.278 4.055 1.00 46.09 190 GLU A CA 1
ATOM 1499 C C . GLU A 1 190 ? -10.362 -11.626 5.384 1.00 46.09 190 GLU A C 1
ATOM 1501 O O . GLU A 1 190 ? -10.749 -12.555 6.093 1.00 46.09 190 GLU A O 1
ATOM 1506 N N . LEU A 1 191 ? -9.288 -10.892 5.701 1.00 44.84 191 LEU A N 1
ATOM 1507 C CA . LEU A 1 191 ? -8.532 -11.017 6.951 1.00 44.84 191 LEU A CA 1
ATOM 1508 C C . LEU A 1 191 ? -9.457 -10.787 8.156 1.00 44.84 191 LEU A C 1
ATOM 1510 O O . LEU A 1 191 ? -10.068 -9.729 8.274 1.00 44.84 191 LEU A O 1
ATOM 1514 N N . SER A 1 192 ? -9.524 -11.754 9.073 1.00 50.78 192 SER A N 1
ATOM 1515 C CA . SER A 1 192 ? -10.337 -11.657 10.291 1.00 50.78 192 SER A CA 1
ATOM 1516 C C . SER A 1 192 ? -9.495 -11.214 11.492 1.00 50.78 192 SER A C 1
ATOM 1518 O O . SER A 1 192 ? -8.415 -11.767 11.738 1.00 50.78 192 SER A O 1
ATOM 1520 N N . VAL A 1 193 ? -10.007 -10.276 12.288 1.00 48.25 193 VAL A N 1
ATOM 1521 C CA . VAL A 1 193 ? -9.438 -9.928 13.599 1.00 48.25 193 VAL A CA 1
ATOM 1522 C C . VAL A 1 193 ? -10.053 -10.844 14.652 1.00 48.25 193 VAL A C 1
ATOM 1524 O O . VAL A 1 193 ? -11.268 -10.840 14.839 1.00 48.25 193 VAL A O 1
ATOM 1527 N N . LYS A 1 194 ? -9.226 -11.624 15.357 1.00 58.44 194 LYS A N 1
ATOM 1528 C CA . LYS A 1 194 ? -9.672 -12.360 16.546 1.00 58.44 194 LYS A CA 1
ATOM 1529 C C . LYS A 1 194 ? -9.453 -11.489 17.777 1.00 58.44 194 LYS A C 1
ATOM 1531 O O . LYS A 1 194 ? -8.329 -11.068 18.058 1.00 58.44 194 LYS A O 1
ATOM 1536 N N . TYR A 1 195 ? -10.529 -11.266 18.521 1.00 48.78 195 TYR A N 1
ATOM 1537 C CA . TYR A 1 195 ? -10.487 -10.645 19.837 1.00 48.78 195 TYR A CA 1
ATOM 1538 C C . TYR A 1 195 ? -10.525 -11.747 20.889 1.00 48.78 195 TYR A C 1
ATOM 1540 O O . TYR A 1 195 ? -11.462 -12.543 20.934 1.00 48.78 195 TYR A O 1
ATOM 1548 N N . THR A 1 196 ? -9.503 -11.809 21.734 1.00 49.09 196 THR A N 1
ATOM 1549 C CA . THR A 1 196 ? -9.518 -12.669 22.921 1.00 49.09 196 THR A CA 1
ATOM 1550 C C . THR A 1 196 ? -9.689 -11.786 24.143 1.00 49.09 196 THR A C 1
ATOM 1552 O O . THR A 1 196 ? -8.808 -10.981 24.445 1.00 49.09 196 THR A O 1
ATOM 1555 N N . CYS A 1 197 ? -10.821 -11.936 24.831 1.00 35.91 197 CYS A N 1
ATOM 1556 C CA . CYS A 1 197 ? -11.062 -11.310 26.123 1.00 35.91 197 CYS A CA 1
ATOM 1557 C C . CYS A 1 197 ? -10.704 -12.312 27.227 1.00 35.91 197 CYS A C 1
ATOM 1559 O O . CYS A 1 197 ? -11.327 -13.368 27.349 1.00 35.91 197 CYS A O 1
ATOM 1561 N N . ARG A 1 198 ? -9.671 -12.000 28.012 1.00 44.53 198 ARG A N 1
ATOM 1562 C CA . ARG A 1 198 ? -9.390 -12.661 29.293 1.00 44.53 198 ARG A CA 1
ATOM 1563 C C . ARG A 1 198 ? -9.563 -11.592 30.359 1.00 44.53 198 ARG A C 1
ATOM 1565 O O . ARG A 1 198 ? -9.060 -10.496 30.154 1.00 44.53 198 ARG A O 1
ATOM 1572 N N . SER A 1 199 ? -10.269 -11.902 31.446 1.00 41.44 199 SER A N 1
ATOM 1573 C CA . SER A 1 199 ? -10.570 -10.992 32.565 1.00 41.44 199 SER A CA 1
ATOM 1574 C C . SER A 1 199 ? -9.445 -9.966 32.795 1.00 41.44 199 SER A C 1
ATOM 1576 O O . SER A 1 199 ? -8.376 -10.332 33.287 1.00 41.44 199 SER A O 1
ATOM 1578 N N . ASN A 1 200 ? -9.700 -8.713 32.393 1.00 44.50 200 ASN A N 1
ATOM 1579 C CA . ASN A 1 200 ? -8.842 -7.516 32.475 1.00 44.50 200 ASN A CA 1
ATOM 1580 C C . ASN A 1 200 ? -7.816 -7.258 31.350 1.00 44.50 200 ASN A C 1
ATOM 1582 O O . ASN A 1 200 ? -6.986 -6.362 31.498 1.00 44.50 200 ASN A O 1
ATOM 1586 N N . ASN A 1 201 ? -7.838 -7.977 30.224 1.00 37.47 201 ASN A N 1
ATOM 1587 C CA . ASN A 1 201 ? -6.980 -7.649 29.081 1.00 37.47 201 ASN A CA 1
ATOM 1588 C C . ASN A 1 201 ? -7.647 -7.995 27.739 1.00 37.47 201 ASN A C 1
ATOM 1590 O O . ASN A 1 201 ? -7.906 -9.166 27.438 1.00 37.47 201 ASN A O 1
ATOM 1594 N N . LEU A 1 202 ? -7.915 -6.964 26.932 1.00 43.59 202 LEU A N 1
ATOM 1595 C CA . LEU A 1 202 ? -8.417 -7.107 25.569 1.00 43.59 202 LEU A CA 1
ATOM 1596 C C . LEU A 1 202 ? -7.217 -7.107 24.615 1.00 43.59 202 LEU A C 1
ATOM 1598 O O . LEU A 1 202 ? -6.532 -6.098 24.470 1.00 43.59 202 LEU A O 1
ATOM 1602 N N . SER A 1 203 ? -6.952 -8.240 23.965 1.00 50.03 203 SER A N 1
ATOM 1603 C CA . SER A 1 203 ? -5.900 -8.340 22.949 1.00 50.03 203 SER A CA 1
ATOM 1604 C C . SER A 1 203 ? -6.519 -8.662 21.595 1.00 50.03 203 SER A C 1
ATOM 1606 O O . SER A 1 203 ? -7.296 -9.613 21.467 1.00 50.03 203 SER A O 1
ATOM 1608 N N . ALA A 1 204 ? -6.179 -7.850 20.593 1.00 48.03 204 ALA A N 1
ATOM 1609 C CA . ALA A 1 204 ? -6.551 -8.069 19.204 1.00 48.03 204 ALA A CA 1
ATOM 1610 C C . ALA A 1 204 ? -5.359 -8.669 18.455 1.00 48.03 204 ALA A C 1
ATOM 1612 O O . ALA A 1 204 ? -4.254 -8.118 18.477 1.00 48.03 204 ALA A O 1
ATOM 1613 N N . LYS A 1 205 ? -5.581 -9.799 17.780 1.00 65.44 205 LYS A N 1
ATOM 1614 C CA . LYS A 1 205 ? -4.570 -10.439 16.938 1.00 65.44 205 LYS A CA 1
ATOM 1615 C C . LYS A 1 205 ? -5.140 -10.660 15.543 1.00 65.44 205 LYS A C 1
ATOM 1617 O O . LYS A 1 205 ? -6.219 -11.230 15.379 1.00 65.44 205 LYS A O 1
ATOM 1622 N N . TRP A 1 206 ? -4.401 -10.208 14.537 1.00 54.53 206 TRP A N 1
ATOM 1623 C CA . TRP A 1 206 ? -4.705 -10.492 13.139 1.00 54.53 206 TRP A CA 1
ATOM 1624 C C . TRP A 1 206 ? -4.387 -11.962 12.856 1.00 54.53 206 TRP A C 1
ATOM 1626 O O . TRP A 1 206 ? -3.249 -12.395 13.053 1.00 54.53 206 TRP A O 1
ATOM 1636 N N . CYS A 1 207 ? -5.384 -12.733 12.423 1.00 55.31 207 CYS A N 1
ATOM 1637 C CA . CYS A 1 207 ? -5.213 -14.138 12.049 1.00 55.31 207 CYS A CA 1
ATOM 1638 C C . CYS A 1 207 ? -5.425 -14.305 10.546 1.00 55.31 207 CYS A C 1
ATOM 1640 O O . CYS A 1 207 ? -6.314 -13.675 9.964 1.00 55.31 207 CYS A O 1
ATOM 1642 N N . ARG A 1 208 ? -4.617 -15.160 9.908 1.00 53.22 208 ARG A N 1
ATOM 1643 C CA . ARG A 1 208 ? -4.865 -15.527 8.511 1.00 53.22 208 ARG A CA 1
ATOM 1644 C C . ARG A 1 208 ? -6.050 -16.498 8.450 1.00 53.22 208 ARG A C 1
ATOM 1646 O O . ARG A 1 208 ? -6.229 -17.276 9.387 1.00 53.22 208 ARG A O 1
ATOM 1653 N N . PRO A 1 209 ? -6.822 -16.522 7.348 1.00 51.00 209 PRO A N 1
ATOM 1654 C CA . PRO A 1 209 ? -7.937 -17.462 7.176 1.00 51.00 209 PRO A CA 1
ATOM 1655 C C . PRO A 1 209 ? -7.553 -18.939 7.383 1.00 51.00 209 PRO A C 1
ATOM 1657 O O . PRO A 1 209 ? -8.363 -19.729 7.861 1.00 51.00 209 PRO A O 1
ATOM 1660 N N . SER A 1 210 ? -6.294 -19.298 7.100 1.00 60.03 210 SER A N 1
ATOM 1661 C CA . SER A 1 210 ? -5.724 -20.632 7.334 1.00 60.03 210 SER A CA 1
ATOM 1662 C C . SER A 1 210 ? -5.667 -21.050 8.807 1.00 60.03 210 SER A C 1
ATOM 1664 O O . SER A 1 210 ? -5.617 -22.241 9.094 1.00 60.03 210 SER A O 1
ATOM 1666 N N . ASP A 1 211 ? -5.689 -20.097 9.741 1.00 58.75 211 ASP A N 1
ATOM 1667 C CA . ASP A 1 211 ? -5.501 -20.344 11.177 1.00 58.75 211 ASP A CA 1
ATOM 1668 C C . ASP A 1 211 ? -6.839 -20.575 11.913 1.00 58.75 211 ASP A C 1
ATOM 1670 O O . ASP A 1 211 ? -6.884 -20.668 13.144 1.00 58.75 211 ASP A O 1
ATOM 1674 N N . CYS A 1 212 ? -7.960 -20.596 11.181 1.00 52.56 212 CYS A N 1
ATOM 1675 C CA . CYS A 1 212 ? -9.311 -20.652 11.745 1.00 52.56 212 CYS A CA 1
ATOM 1676 C C . CYS A 1 212 ? -10.023 -22.000 11.584 1.00 52.56 212 CYS A C 1
ATOM 1678 O O . CYS A 1 212 ? -11.089 -22.157 12.170 1.00 52.56 212 CYS A O 1
ATOM 1680 N N . TRP A 1 213 ? -9.450 -22.966 10.865 1.00 53.06 213 TRP A N 1
ATOM 1681 C CA . TRP A 1 213 ? -10.071 -24.278 10.671 1.00 53.06 213 TRP A CA 1
ATOM 1682 C C . TRP A 1 213 ? -9.254 -25.376 11.360 1.00 53.06 213 TRP A C 1
ATOM 1684 O O . TRP A 1 213 ? -8.095 -25.588 10.996 1.00 53.06 213 TRP A O 1
ATOM 1694 N N . PRO A 1 214 ? -9.819 -26.097 12.347 1.00 46.84 214 PRO A N 1
ATOM 1695 C CA . PRO A 1 214 ? -9.260 -27.376 12.737 1.00 46.84 214 PRO A CA 1
ATOM 1696 C C . PRO A 1 214 ? -9.408 -28.314 11.538 1.00 46.84 214 PRO A C 1
ATOM 1698 O O . PRO A 1 214 ? -10.507 -28.533 11.043 1.00 46.84 214 PRO A O 1
ATOM 1701 N N . SER A 1 215 ? -8.284 -28.834 11.048 1.00 49.56 215 SER A N 1
ATOM 1702 C CA . SER A 1 215 ? -8.279 -29.956 10.115 1.00 49.56 215 SER A CA 1
ATOM 1703 C C . SER A 1 215 ? -8.961 -31.134 10.810 1.00 49.56 215 SER A C 1
ATOM 1705 O O . SER A 1 215 ? -8.346 -31.818 11.631 1.00 49.56 215 SER A O 1
ATOM 1707 N N . GLU A 1 216 ? -10.240 -31.349 10.501 1.00 46.12 216 GLU A N 1
ATOM 1708 C CA . GLU A 1 216 ? -10.869 -32.659 10.615 1.00 46.12 216 GLU A CA 1
ATOM 1709 C C . GLU A 1 216 ? -10.052 -33.594 9.723 1.00 46.12 216 GLU A C 1
ATOM 1711 O O . GLU A 1 216 ? -10.107 -33.554 8.496 1.00 46.12 216 GLU A O 1
ATOM 1716 N N . ARG A 1 217 ? -9.157 -34.348 10.361 1.00 54.09 217 ARG A N 1
ATOM 1717 C CA . ARG A 1 217 ? -8.536 -35.511 9.748 1.00 54.09 217 ARG A CA 1
ATOM 1718 C C . ARG A 1 217 ? -9.585 -36.607 9.763 1.00 54.09 217 ARG A C 1
ATOM 1720 O O . ARG A 1 217 ? -9.824 -37.191 10.817 1.00 54.09 217 ARG A O 1
ATOM 1727 N N .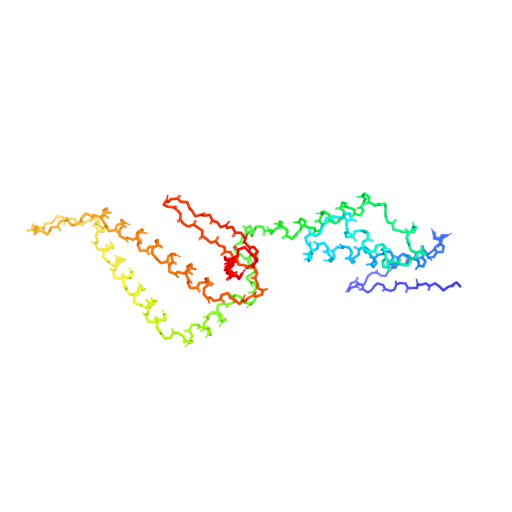 ASP A 1 218 ? -10.177 -36.864 8.604 1.00 54.59 218 ASP A N 1
ATOM 1728 C CA . ASP A 1 218 ? -10.884 -38.112 8.347 1.00 54.59 218 ASP A CA 1
ATOM 1729 C C . ASP A 1 218 ? -9.908 -39.288 8.529 1.00 54.59 218 ASP A C 1
ATOM 1731 O O . ASP A 1 218 ? -8.825 -39.283 7.930 1.00 54.59 218 ASP A O 1
ATOM 1735 N N . PRO A 1 219 ? -10.243 -40.287 9.362 1.00 68.56 219 PRO A N 1
ATOM 1736 C CA . PRO A 1 219 ? -9.495 -41.527 9.432 1.00 68.56 219 PRO A CA 1
ATOM 1737 C C . PRO A 1 219 ? -9.966 -42.463 8.310 1.00 68.56 219 PRO A C 1
ATOM 1739 O O . PRO A 1 219 ? -11.096 -42.951 8.333 1.00 68.56 219 PRO A O 1
ATOM 1742 N N . HIS A 1 220 ? -9.076 -42.737 7.358 1.00 62.69 220 HIS A N 1
ATOM 1743 C CA . HIS A 1 220 ? -9.150 -43.886 6.456 1.00 62.69 220 HIS A CA 1
ATOM 1744 C C . HIS A 1 220 ? -7.892 -44.737 6.606 1.00 62.69 220 HIS A C 1
ATOM 1746 O O . HIS A 1 220 ? -6.791 -44.144 6.698 1.00 62.69 220 HIS A O 1
#

pLDDT: mean 70.99, std 18.4, range [34.38, 98.31]

Secondary structure (DSSP, 8-state):
----------SS---PPP-GGG--S---TTHHHHHHHHHHHHHHHHH----HHHHHHHHHHHS-TTTGGGSPPHHHHHHHHHHHHHHHHS----SSGGG----GGG-HHHHHHHHHH-HHHHHHHHHHHHHHHHHHHHHHHHS----------------HHHHHHHHHHHHHHHHHHHHHHHHHT--TTSPEEEEEEETTEEEEEEE-GGGS--------